Protein AF-A0A662S3Y5-F1 (afdb_monomer_lite)

Sequence (245 aa):
MPRAKKKVEPEEGEGGEEAQEEPESPPFDELDEAEAFEEVDLTTLSGVGPTIAKRLTEAGFTTLESIALTSPAELSAAAGIPMSTASKIIASARKILKVDVMTAFDYYQKRKSVQRITTGTKALDDLLGGGVETQAITEIYGPYGSGKCVSGDTPVPFVNEGNFHFERISDAYELYRQRFGEVRMDEGFAVPLSGVKVLAVGEDGSTRTVKASYLYKERVRSILEVRTRKGRVLRLTARHRLLSV

Secondary structure (DSSP, 8-state):
-PPP----PPP---------PPPPPPPTT------------GGGSTT--HHHHHHHHHTT--SHHHHHHS-HHHHHHHHT--HHHHHHHHHHHHHHTT-----HHHHHHHHTT--EE--S-HHHHHHTTSSEETTS------STTSS----TT-EEEEEETTEEEEEEHHHHHHHHHHHH--EEETTEEEEE-SSEEEEEE-TTS-EEEEE--EEEE---S-EEEEE-TTS-EEEEES--TTT--

Foldseek 3Di:
DDDDDDDDDDDDDPDDPPPDDDPDDPPPPPDPDPPDDPQDDLCQFVLDDPLLSVLCVVLVNRDLVSLLPDQLVVSCVSSVHDSVSSVSRNVRSCVVVVVDDDDPVVVVVVCVPWDADALLFPVVCVVVVNHHTPPDDDDDDDDPPLPPDWDQQDWFWKDAPNDIDTGRNVVVQVVQCVVQNWDDDDQWIKRADDRIWHWDADPVRDIDTDDDGIDIDDDDPDWDWDQDPVRDTDTGRPHDPNRPD

Structure (mmCIF, N/CA/C/O backbone):
data_AF-A0A662S3Y5-F1
#
_entry.id   AF-A0A662S3Y5-F1
#
loop_
_atom_site.group_PDB
_atom_site.id
_atom_site.type_symbol
_atom_site.label_atom_id
_atom_site.label_alt_id
_atom_site.label_comp_id
_atom_site.label_asym_id
_atom_site.label_entity_id
_atom_site.label_seq_id
_atom_site.pdbx_PDB_ins_code
_atom_site.Cartn_x
_atom_site.Cartn_y
_atom_site.Cartn_z
_atom_site.occupancy
_atom_site.B_iso_or_equiv
_atom_site.auth_seq_id
_atom_site.auth_comp_id
_atom_site.auth_asym_id
_atom_site.auth_atom_id
_atom_site.pdbx_PDB_model_num
ATOM 1 N N . MET A 1 1 ? -2.691 -57.961 -42.652 1.00 25.03 1 MET A N 1
ATOM 2 C CA . MET A 1 1 ? -2.166 -57.288 -43.863 1.00 25.03 1 MET A CA 1
ATOM 3 C C . MET A 1 1 ? -2.803 -55.904 -43.982 1.00 25.03 1 MET A C 1
ATOM 5 O O . MET A 1 1 ? -3.888 -55.722 -43.443 1.00 25.03 1 MET A O 1
ATOM 9 N N . PRO A 1 2 ? -2.071 -54.912 -44.509 1.00 32.50 2 PRO A N 1
ATOM 10 C CA . PRO A 1 2 ? -1.999 -53.560 -43.949 1.00 32.50 2 PRO A CA 1
ATOM 11 C C . PRO A 1 2 ? -3.036 -52.581 -44.523 1.00 32.50 2 PRO A C 1
ATOM 13 O O . PRO A 1 2 ? -3.415 -52.670 -45.687 1.00 32.50 2 PRO A O 1
ATOM 16 N N . ARG A 1 3 ? -3.460 -51.615 -43.693 1.00 29.70 3 ARG A N 1
ATOM 17 C CA . ARG A 1 3 ? -4.303 -50.477 -44.089 1.00 29.70 3 ARG A CA 1
ATOM 18 C C . ARG A 1 3 ? -3.512 -49.523 -44.987 1.00 29.70 3 ARG A C 1
ATOM 20 O O . ARG A 1 3 ? -2.435 -49.059 -44.616 1.00 29.70 3 ARG A O 1
ATOM 27 N N . ALA A 1 4 ? -4.073 -49.246 -46.160 1.00 32.94 4 ALA A N 1
ATOM 28 C CA . ALA A 1 4 ? -3.565 -48.293 -47.132 1.00 32.94 4 ALA A CA 1
ATOM 29 C C . ALA A 1 4 ? -3.551 -46.862 -46.565 1.00 32.94 4 ALA A C 1
ATOM 31 O O . ALA A 1 4 ? -4.505 -46.420 -45.923 1.00 32.94 4 ALA A O 1
ATOM 32 N N . LYS A 1 5 ? -2.457 -46.142 -46.830 1.00 29.56 5 LYS A N 1
ATOM 33 C CA . LYS A 1 5 ? -2.291 -44.715 -46.544 1.00 29.56 5 LYS A CA 1
ATOM 34 C C . LYS A 1 5 ? -3.181 -43.914 -47.498 1.00 29.56 5 LYS A C 1
ATOM 36 O O . LYS A 1 5 ? -2.943 -43.940 -48.704 1.00 29.56 5 LYS A O 1
ATOM 41 N N . LYS A 1 6 ? -4.180 -43.203 -46.970 1.00 31.89 6 LYS A N 1
ATOM 42 C CA . LYS A 1 6 ? -4.946 -42.207 -47.729 1.00 31.89 6 LYS A CA 1
ATOM 43 C C . LYS A 1 6 ? -4.316 -40.832 -47.496 1.00 31.89 6 LYS A C 1
ATOM 45 O O . LYS A 1 6 ? -4.165 -40.399 -46.359 1.00 31.89 6 LYS A O 1
ATOM 50 N N . LYS A 1 7 ? -3.884 -40.225 -48.597 1.00 26.92 7 LYS A N 1
ATOM 51 C CA . LYS A 1 7 ? -3.330 -38.874 -48.717 1.00 26.92 7 LYS A CA 1
ATOM 52 C C . LYS A 1 7 ? -4.466 -37.881 -48.430 1.00 26.92 7 LYS A C 1
ATOM 54 O O . LYS A 1 7 ? -5.524 -38.015 -49.038 1.00 26.92 7 LYS A O 1
ATOM 59 N N . VAL A 1 8 ? -4.271 -36.969 -47.481 1.00 32.38 8 VAL A N 1
ATOM 60 C CA . VAL A 1 8 ? -5.206 -35.872 -47.184 1.00 32.38 8 VAL A CA 1
ATOM 61 C C . VAL A 1 8 ? -4.536 -34.593 -47.671 1.00 32.38 8 VAL A C 1
ATOM 63 O O . VAL A 1 8 ? -3.416 -34.290 -47.264 1.00 32.38 8 VAL A O 1
ATOM 66 N N . GLU A 1 9 ? -5.181 -33.942 -48.632 1.00 30.09 9 GLU A N 1
ATOM 67 C CA . GLU A 1 9 ? -4.828 -32.623 -49.162 1.00 30.09 9 GLU A CA 1
ATOM 68 C C . GLU A 1 9 ? -5.296 -31.539 -48.172 1.00 30.09 9 GLU A C 1
ATOM 70 O O . GLU A 1 9 ? -6.228 -31.798 -47.407 1.00 30.09 9 GLU A O 1
ATOM 75 N N . PRO A 1 10 ? -4.639 -30.368 -48.115 1.00 28.83 10 PRO A N 1
ATOM 76 C CA . PRO A 1 10 ? -5.011 -29.322 -47.173 1.00 28.83 10 PRO A CA 1
ATOM 77 C C . PRO A 1 10 ? -6.297 -28.631 -47.643 1.00 28.83 10 PRO A C 1
ATOM 79 O O . PRO A 1 10 ? -6.354 -28.132 -48.764 1.00 28.83 10 PRO A O 1
ATOM 82 N N . GLU A 1 11 ? -7.318 -28.609 -46.785 1.00 33.22 11 GLU A N 1
ATOM 83 C CA . GLU A 1 11 ? -8.486 -27.747 -46.970 1.00 33.22 11 GLU A CA 1
ATOM 84 C C . GLU A 1 11 ? -8.092 -26.295 -46.674 1.00 33.22 11 GLU A C 1
ATOM 86 O O . GLU A 1 11 ? -7.587 -25.973 -45.595 1.00 33.22 11 GLU A O 1
ATOM 91 N N . GLU A 1 12 ? -8.308 -25.431 -47.662 1.00 29.66 12 GLU A N 1
ATOM 92 C CA . GLU A 1 12 ? -8.290 -23.980 -47.523 1.00 29.66 12 GLU A CA 1
ATOM 93 C C . GLU A 1 12 ? -9.479 -23.573 -46.642 1.00 29.66 12 GLU A C 1
ATOM 95 O O . GLU A 1 12 ? -10.635 -23.638 -47.054 1.00 29.66 12 GLU A O 1
ATOM 100 N N . GLY A 1 13 ? -9.195 -23.211 -45.391 1.00 32.66 13 GLY A N 1
ATOM 101 C CA . GLY A 1 13 ? -10.181 -22.636 -44.486 1.00 32.66 13 GLY A CA 1
ATOM 102 C C . GLY A 1 13 ? -10.396 -21.161 -44.807 1.00 32.66 13 GLY A C 1
ATOM 103 O O . GLY A 1 13 ? -9.545 -20.330 -44.493 1.00 32.66 13 GLY A O 1
ATOM 104 N N . GLU A 1 14 ? -11.543 -20.842 -45.403 1.00 32.47 14 GLU A N 1
ATOM 105 C CA . GLU A 1 14 ? -12.095 -19.489 -45.472 1.00 32.47 14 GLU A CA 1
ATOM 106 C C . GLU A 1 14 ? -12.439 -19.008 -44.050 1.00 32.47 14 GLU A C 1
ATOM 108 O O . GLU A 1 14 ? -13.509 -19.282 -43.510 1.00 32.47 14 GLU A O 1
ATOM 113 N N . GLY A 1 15 ? -11.495 -18.318 -43.408 1.00 29.86 15 GLY A N 1
ATOM 114 C CA . GLY A 1 15 ? -11.723 -17.561 -42.181 1.00 29.86 15 GLY A CA 1
ATOM 115 C C . GLY A 1 15 ? -12.062 -16.115 -42.521 1.00 29.86 15 GLY A C 1
ATOM 116 O O . GLY A 1 15 ? -11.163 -15.293 -42.676 1.00 29.86 15 GLY A O 1
ATOM 117 N N . GLY A 1 16 ? -13.351 -15.806 -42.659 1.00 29.86 16 GLY A N 1
ATOM 118 C CA . GLY A 1 16 ? -13.828 -14.426 -42.637 1.00 29.86 16 GLY A CA 1
ATOM 119 C C . GLY A 1 16 ? -13.689 -13.866 -41.223 1.00 29.86 16 GLY A C 1
ATOM 120 O O . GLY A 1 16 ? -14.417 -14.276 -40.322 1.00 29.86 16 GLY A O 1
ATOM 121 N N . GLU A 1 17 ? -12.740 -12.955 -41.019 1.00 34.66 17 GLU A N 1
ATOM 122 C CA . GLU A 1 17 ? -12.658 -12.127 -39.814 1.00 34.66 17 GLU A CA 1
ATOM 123 C C . GLU A 1 17 ? -13.802 -11.103 -39.843 1.00 34.66 17 GLU A C 1
ATOM 125 O O . GLU A 1 17 ? -13.705 -10.043 -40.462 1.00 34.66 17 GLU A O 1
ATOM 130 N N . GLU A 1 18 ? -14.915 -11.419 -39.182 1.00 30.86 18 GLU A N 1
ATOM 131 C CA . GLU A 1 18 ? -15.886 -10.402 -38.783 1.00 30.86 18 GLU A CA 1
ATOM 132 C C . GLU A 1 18 ? -15.279 -9.594 -37.629 1.00 30.86 18 GLU A C 1
ATOM 134 O O . GLU A 1 18 ? -15.215 -10.048 -36.485 1.00 30.86 18 GLU A O 1
ATOM 139 N N . ALA A 1 19 ? -14.792 -8.393 -37.949 1.00 32.97 19 ALA A N 1
ATOM 140 C CA . ALA A 1 19 ? -14.390 -7.394 -36.971 1.00 32.97 19 ALA A CA 1
ATOM 141 C C . ALA A 1 19 ? -15.608 -7.021 -36.112 1.00 32.97 19 ALA A C 1
ATOM 143 O O . ALA A 1 19 ? -16.492 -6.284 -36.547 1.00 32.97 19 ALA A O 1
ATOM 144 N N . GLN A 1 20 ? -15.674 -7.564 -34.898 1.00 34.25 20 GLN A N 1
ATOM 145 C CA . GLN A 1 20 ? -16.632 -7.119 -33.896 1.00 34.25 20 GLN A CA 1
ATOM 146 C C . GLN A 1 20 ? -16.228 -5.710 -33.453 1.00 34.25 20 GLN A C 1
ATOM 148 O O . GLN A 1 20 ? -15.151 -5.527 -32.887 1.00 34.25 20 GLN A O 1
ATOM 153 N N . GLU A 1 21 ? -17.078 -4.722 -33.740 1.00 34.31 21 GLU A N 1
ATOM 154 C CA . GLU A 1 21 ? -16.961 -3.367 -33.198 1.00 34.31 21 GLU A CA 1
ATOM 155 C C . GLU A 1 21 ? -16.875 -3.440 -31.667 1.00 34.31 21 GLU A C 1
ATOM 157 O O . GLU A 1 21 ? -17.782 -3.938 -30.993 1.00 34.31 21 GLU A O 1
ATOM 162 N N . GLU A 1 22 ? -15.753 -2.972 -31.117 1.00 38.56 22 GLU A N 1
ATOM 163 C CA . GLU A 1 22 ? -15.605 -2.775 -29.679 1.00 38.56 22 GLU A CA 1
ATOM 164 C C . GLU A 1 22 ? -16.642 -1.741 -29.213 1.00 38.56 22 GLU A C 1
ATOM 166 O O . GLU A 1 22 ? -16.777 -0.693 -29.849 1.00 38.56 22 GLU A O 1
ATOM 171 N N . PRO A 1 23 ? -17.378 -1.981 -28.113 1.00 35.56 23 PRO A N 1
ATOM 172 C CA . PRO A 1 23 ? -18.295 -0.979 -27.595 1.00 35.56 23 PRO A CA 1
ATOM 173 C C . PRO A 1 23 ? -17.497 0.255 -27.154 1.00 35.56 23 PRO A C 1
ATOM 175 O O . PRO A 1 23 ? -16.642 0.159 -26.270 1.00 35.56 23 PRO A O 1
ATOM 178 N N . GLU A 1 24 ? -17.784 1.408 -27.765 1.00 37.81 24 GLU A N 1
ATOM 179 C CA . GLU A 1 24 ? -17.239 2.699 -27.345 1.00 37.81 24 GLU A CA 1
ATOM 180 C C . GLU A 1 24 ? -17.539 2.917 -25.857 1.00 37.81 24 GLU A C 1
ATOM 182 O O . GLU A 1 24 ? -18.691 2.978 -25.421 1.00 37.81 24 GLU A O 1
ATOM 187 N N . SER A 1 25 ? -16.478 3.012 -25.056 1.00 45.44 25 SER A N 1
ATOM 188 C CA . SER A 1 25 ? -16.583 3.432 -23.664 1.00 45.44 25 SER A CA 1
ATOM 189 C C . SER A 1 25 ? -17.118 4.866 -23.617 1.00 45.44 25 SER A C 1
ATOM 191 O O . SER A 1 25 ? -16.612 5.701 -24.375 1.00 45.44 25 SER A O 1
ATOM 193 N N . PRO A 1 26 ? -18.085 5.182 -22.737 1.00 38.56 26 PRO A N 1
ATOM 194 C CA . PRO A 1 26 ? -18.648 6.522 -22.660 1.00 38.56 26 PRO A CA 1
ATOM 195 C C . PRO A 1 26 ? -17.556 7.580 -22.407 1.00 38.56 26 PRO A C 1
ATOM 197 O O . PRO A 1 26 ? -16.550 7.276 -21.752 1.00 38.56 26 PRO A O 1
ATOM 200 N N . PRO A 1 27 ? -17.732 8.816 -22.916 1.00 39.25 27 PRO A N 1
ATOM 201 C CA . PRO A 1 27 ? -16.821 9.925 -22.657 1.00 39.25 27 PRO A CA 1
ATOM 202 C C . PRO A 1 27 ? -16.610 10.126 -21.152 1.00 39.25 27 PRO A C 1
ATOM 204 O O . PRO A 1 27 ? -17.562 10.167 -20.379 1.00 39.25 27 PRO A O 1
ATOM 207 N N . PHE A 1 28 ? -15.350 10.278 -20.743 1.00 42.12 28 PHE A N 1
ATOM 208 C CA . PHE A 1 28 ? -14.917 10.376 -19.340 1.00 42.12 28 PHE A CA 1
ATOM 209 C C . PHE A 1 28 ? -15.434 11.613 -18.573 1.00 42.12 28 PHE A C 1
ATOM 211 O O . PHE A 1 28 ? -15.127 11.756 -17.390 1.00 42.12 28 PHE A O 1
ATOM 218 N N . ASP A 1 29 ? -16.197 12.494 -19.220 1.00 42.88 29 ASP A N 1
ATOM 219 C CA . ASP A 1 29 ? -16.631 13.780 -18.665 1.00 42.88 29 ASP A CA 1
ATOM 220 C C . ASP A 1 29 ? -17.898 13.683 -17.783 1.00 42.88 29 ASP A C 1
ATOM 222 O O . ASP A 1 29 ? -18.241 14.649 -17.107 1.00 42.88 29 ASP A O 1
ATOM 226 N N . GLU A 1 30 ? -18.564 12.523 -17.717 1.00 40.66 30 GLU A N 1
ATOM 227 C CA . GLU A 1 30 ? -19.745 12.275 -16.863 1.00 40.66 30 GLU A CA 1
ATOM 228 C C . GLU A 1 30 ? -19.393 11.555 -15.544 1.00 40.66 30 GLU A C 1
ATOM 230 O O . GLU A 1 30 ? -20.028 10.575 -15.152 1.00 40.66 30 GLU A O 1
ATOM 235 N N . LEU A 1 31 ? -18.349 11.997 -14.840 1.00 39.78 31 LEU A N 1
ATOM 236 C CA . LEU A 1 31 ? -18.093 11.531 -13.473 1.00 39.78 31 LEU A CA 1
ATOM 237 C C . LEU A 1 31 ? -18.725 12.512 -12.486 1.00 39.78 31 LEU A C 1
ATOM 239 O O . LEU A 1 31 ? -18.201 13.608 -12.288 1.00 39.78 31 LEU A O 1
ATOM 243 N N . ASP A 1 32 ? -19.844 12.090 -11.887 1.00 40.28 32 ASP A N 1
ATOM 244 C CA . ASP A 1 32 ? -20.564 12.799 -10.824 1.00 40.28 32 ASP A CA 1
ATOM 245 C C . ASP A 1 32 ? -19.597 13.459 -9.828 1.00 40.28 32 ASP A C 1
ATOM 247 O O . ASP A 1 32 ? -18.656 12.832 -9.321 1.00 40.28 32 ASP A O 1
ATOM 251 N N . GLU A 1 33 ? -19.843 14.739 -9.540 1.00 41.28 33 GLU A N 1
ATOM 252 C CA . GLU A 1 33 ? -19.115 15.521 -8.544 1.00 41.28 33 GLU A CA 1
ATOM 253 C C . GLU A 1 33 ? -19.068 14.748 -7.218 1.00 41.28 33 GLU A C 1
ATOM 255 O O . GLU A 1 33 ? -20.074 14.546 -6.542 1.00 41.28 33 GLU A O 1
ATOM 260 N N . ALA A 1 34 ? -17.882 14.262 -6.852 1.00 44.12 34 ALA A N 1
ATOM 261 C CA . ALA A 1 34 ? -17.725 13.376 -5.711 1.00 44.12 34 ALA A CA 1
ATOM 262 C C . ALA A 1 34 ? -18.070 14.100 -4.390 1.00 44.12 34 ALA A C 1
ATOM 264 O O . ALA A 1 34 ? -17.249 14.858 -3.870 1.00 44.12 34 ALA A O 1
ATOM 265 N N . GLU A 1 35 ? -19.255 13.816 -3.834 1.00 41.94 35 GLU A N 1
ATOM 266 C CA . GLU A 1 35 ? -19.811 14.391 -2.593 1.00 41.94 35 GLU A CA 1
ATOM 267 C C . GLU A 1 35 ? -18.772 14.482 -1.471 1.00 41.94 35 GLU A C 1
ATOM 269 O O . GLU A 1 35 ? -18.253 13.445 -1.097 1.00 41.94 35 GLU A O 1
ATOM 274 N N . ALA A 1 36 ? -18.463 15.660 -0.915 1.00 38.84 36 ALA A N 1
ATOM 275 C CA . ALA A 1 36 ? -17.412 15.891 0.094 1.00 38.84 36 ALA A CA 1
ATOM 276 C C . ALA A 1 36 ? -17.410 14.899 1.287 1.00 38.84 36 ALA A C 1
ATOM 278 O O . ALA A 1 36 ? -18.435 14.352 1.674 1.00 38.84 36 ALA A O 1
ATOM 279 N N . PHE A 1 37 ? -16.231 14.615 1.868 1.00 45.06 37 PHE A N 1
ATOM 280 C CA . PHE A 1 37 ? -16.154 13.752 3.060 1.00 45.06 37 PHE A CA 1
ATOM 281 C C . PHE A 1 37 ? -16.671 14.562 4.248 1.00 45.06 37 PHE A C 1
ATOM 283 O O . PHE A 1 37 ? -16.107 15.617 4.530 1.00 45.06 37 PHE A O 1
ATOM 290 N N . GLU A 1 38 ? -17.701 14.083 4.941 1.00 52.16 38 GLU A N 1
ATOM 291 C CA . GLU A 1 38 ? -18.081 14.658 6.230 1.00 52.16 38 GLU A CA 1
ATOM 292 C C . GLU A 1 38 ? -16.944 14.397 7.230 1.00 52.16 38 GLU A C 1
ATOM 294 O O . GLU A 1 38 ? -16.633 13.247 7.551 1.00 52.16 38 GLU A O 1
ATOM 299 N N . GLU A 1 39 ? -16.275 15.457 7.692 1.00 55.97 39 GLU A N 1
ATOM 300 C CA . GLU A 1 39 ? -15.396 15.364 8.857 1.00 55.97 39 GLU A CA 1
ATOM 301 C C . GLU A 1 39 ? -16.253 14.940 10.048 1.00 55.97 39 GLU A C 1
ATOM 303 O O . GLU A 1 39 ? -17.079 15.702 10.550 1.00 55.97 39 GLU A O 1
ATOM 308 N N . VAL A 1 40 ? -16.084 13.692 10.481 1.00 65.19 40 VAL A N 1
ATOM 309 C CA . VAL A 1 40 ? -16.818 13.194 11.636 1.00 65.19 40 VAL A CA 1
ATOM 310 C C . VAL A 1 40 ? -16.235 13.834 12.884 1.00 65.19 40 VAL A C 1
ATOM 312 O O . VAL A 1 40 ? -15.066 13.637 13.220 1.00 65.19 40 VAL A O 1
ATOM 315 N N . ASP A 1 41 ? -17.074 14.574 13.599 1.00 77.44 41 ASP A N 1
ATOM 316 C CA . ASP A 1 41 ? -16.703 15.163 14.874 1.00 77.44 41 ASP A CA 1
ATOM 317 C C . ASP A 1 41 ? -16.430 14.057 15.909 1.00 77.44 41 ASP A C 1
ATOM 319 O O . ASP A 1 41 ? -17.338 13.389 16.417 1.00 77.44 41 ASP A O 1
ATOM 323 N N . LEU A 1 42 ? -15.148 13.862 16.235 1.00 81.25 42 LEU A N 1
ATOM 324 C CA . LEU A 1 42 ? -14.692 12.873 17.215 1.00 81.25 42 LEU A CA 1
ATOM 325 C C . LEU A 1 42 ? -15.237 13.143 18.625 1.00 81.25 42 LEU A C 1
ATOM 327 O O . LEU A 1 42 ? -15.225 12.238 19.458 1.00 81.25 42 LEU A O 1
ATOM 331 N N . THR A 1 43 ? -15.734 14.352 18.913 1.00 80.12 43 THR A N 1
ATOM 332 C CA . THR A 1 43 ? -16.341 14.682 20.213 1.00 80.12 43 THR A CA 1
ATOM 333 C C . THR A 1 43 ? -17.697 14.008 20.436 1.00 80.12 43 THR A C 1
ATOM 335 O O . THR A 1 43 ? -18.176 13.937 21.567 1.00 80.12 43 THR A O 1
ATOM 338 N N . THR A 1 44 ? -18.284 13.418 19.391 1.00 82.06 44 THR A N 1
ATOM 339 C CA . THR A 1 44 ? -19.479 12.566 19.504 1.00 82.06 44 THR A CA 1
ATOM 340 C C . THR A 1 44 ? -19.207 11.251 20.245 1.00 82.06 44 THR A C 1
ATOM 342 O O . THR A 1 44 ? -20.137 10.590 20.715 1.00 82.06 44 THR A O 1
ATOM 345 N N . LEU A 1 45 ? -17.936 10.859 20.387 1.00 85.19 45 LEU A N 1
ATOM 346 C CA . LEU A 1 45 ? -17.538 9.646 21.089 1.00 85.19 45 LEU A CA 1
ATOM 347 C C . LEU A 1 45 ? -17.646 9.808 22.607 1.00 85.19 45 LEU A C 1
ATOM 349 O O . LEU A 1 45 ? -17.146 10.758 23.211 1.00 85.19 45 LEU A O 1
ATOM 353 N N . SER A 1 46 ? -18.239 8.808 23.258 1.00 83.94 46 SER A N 1
ATOM 354 C CA . SER A 1 46 ? -18.347 8.786 24.715 1.00 83.94 46 SER A CA 1
ATOM 355 C C . SER A 1 46 ? -16.962 8.805 25.367 1.00 83.94 46 SER A C 1
ATOM 357 O O . SER A 1 46 ? -16.137 7.917 25.144 1.00 83.94 46 SER A O 1
ATOM 359 N N . GLY A 1 47 ? -16.713 9.816 26.202 1.00 79.56 47 GLY A N 1
ATOM 360 C CA . GLY A 1 47 ? -15.429 9.997 26.880 1.00 79.56 47 GLY A CA 1
ATOM 361 C C . GLY A 1 47 ? -14.380 10.758 26.065 1.00 79.56 47 GLY A C 1
ATOM 362 O O . GLY A 1 47 ? -13.239 10.844 26.517 1.00 79.56 47 GLY A O 1
ATOM 363 N N . VAL A 1 48 ? -14.748 11.336 24.915 1.00 87.06 48 VAL A N 1
ATOM 364 C CA . VAL A 1 48 ? -13.886 12.221 24.122 1.00 87.06 48 VAL A CA 1
ATOM 365 C C . VAL A 1 48 ? -14.317 13.673 24.307 1.00 87.06 48 VAL A C 1
ATOM 367 O O . VAL A 1 48 ? -15.324 14.119 23.776 1.00 87.06 48 VAL A O 1
ATOM 370 N N . GLY A 1 49 ? -13.528 14.427 25.072 1.00 87.88 49 GLY A N 1
ATOM 371 C CA . GLY A 1 49 ? -13.614 15.890 25.093 1.00 87.88 49 GLY A CA 1
ATOM 372 C C . GLY A 1 49 ? -12.704 16.536 24.035 1.00 87.88 49 GLY A C 1
ATOM 373 O O . GLY A 1 49 ? -11.891 15.834 23.428 1.00 87.88 49 GLY A O 1
ATOM 374 N N . PRO A 1 50 ? -12.735 17.874 23.881 1.00 87.00 50 PRO A N 1
ATOM 375 C CA . PRO A 1 50 ? -11.939 18.600 22.880 1.00 87.00 50 PRO A CA 1
ATOM 376 C C . PRO A 1 50 ? -10.434 18.299 22.956 1.00 87.00 50 PRO A C 1
ATOM 378 O O . PRO A 1 50 ? -9.761 18.140 21.942 1.00 87.00 50 PRO A O 1
ATOM 381 N N . THR A 1 51 ? -9.905 18.148 24.174 1.00 88.56 51 THR A N 1
ATOM 382 C CA . THR A 1 51 ? -8.494 17.812 24.411 1.00 88.56 51 THR A CA 1
ATOM 383 C C . THR A 1 51 ? -8.138 16.407 23.928 1.00 88.56 51 THR A C 1
ATOM 385 O O . THR A 1 51 ? -7.061 16.204 23.377 1.00 88.56 51 THR A O 1
ATOM 388 N N . ILE A 1 52 ? -9.027 15.430 24.139 1.00 88.38 52 ILE A N 1
ATOM 389 C CA . ILE A 1 52 ? -8.801 14.041 23.715 1.00 88.38 52 ILE A CA 1
ATOM 390 C C . ILE A 1 52 ? -8.973 13.934 22.200 1.00 88.38 52 ILE A C 1
ATOM 392 O O . ILE A 1 52 ? -8.149 13.292 21.560 1.00 88.38 52 ILE A O 1
ATOM 396 N N . ALA A 1 53 ? -9.969 14.617 21.626 1.00 88.94 53 ALA A N 1
ATOM 397 C CA . ALA A 1 53 ? -10.155 14.701 20.179 1.00 88.94 53 ALA A CA 1
ATOM 398 C C . ALA A 1 53 ? -8.890 15.233 19.495 1.00 88.94 53 ALA A C 1
ATOM 400 O O . ALA A 1 53 ? -8.376 14.597 18.583 1.00 88.94 53 ALA A O 1
ATOM 401 N N . LYS A 1 54 ? -8.313 16.327 20.010 1.00 89.12 54 LYS A N 1
ATOM 402 C CA . LYS A 1 54 ? -7.063 16.881 19.478 1.00 89.12 54 LYS A CA 1
ATOM 403 C C . LYS A 1 54 ? -5.905 15.877 19.530 1.00 89.12 54 LYS A C 1
ATOM 405 O O . LYS A 1 54 ? -5.220 15.708 18.530 1.00 89.12 54 LYS A O 1
ATOM 410 N N . ARG A 1 55 ? -5.722 15.175 20.656 1.00 90.44 55 ARG A N 1
ATOM 411 C CA . ARG A 1 55 ? -4.672 14.145 20.795 1.00 90.44 55 ARG A CA 1
ATOM 412 C C . ARG A 1 55 ? -4.873 12.965 19.845 1.00 90.44 55 ARG A C 1
ATOM 414 O O . ARG A 1 55 ? -3.900 12.447 19.316 1.00 90.44 55 ARG A O 1
ATOM 421 N N . LEU A 1 56 ? -6.119 12.541 19.628 1.00 89.38 56 LEU A N 1
ATOM 422 C CA . LEU A 1 56 ? -6.454 11.483 18.672 1.00 89.38 56 LEU A CA 1
ATOM 423 C C . LEU A 1 56 ? -6.120 11.913 17.240 1.00 89.38 56 LEU A C 1
ATOM 425 O O . LEU A 1 56 ? -5.442 11.172 16.531 1.00 89.38 56 LEU A O 1
ATOM 429 N N . THR A 1 57 ? -6.508 13.128 16.852 1.00 88.62 57 THR A N 1
ATOM 430 C CA . THR A 1 57 ? -6.182 13.707 15.543 1.00 88.62 57 THR A CA 1
ATOM 431 C C . THR A 1 57 ? -4.671 13.843 15.341 1.00 88.62 57 THR A C 1
ATOM 433 O O . THR A 1 57 ? -4.162 13.447 14.296 1.00 88.62 57 THR A O 1
ATOM 436 N N . GLU A 1 58 ? -3.937 14.343 16.341 1.00 88.44 58 GLU A N 1
ATOM 437 C CA . GLU A 1 58 ? -2.467 14.454 16.311 1.00 88.44 58 GLU A CA 1
ATOM 438 C C . GLU A 1 58 ? -1.779 13.084 16.202 1.00 88.44 58 GLU A C 1
ATOM 440 O O . GLU A 1 58 ? -0.747 12.964 15.546 1.00 88.44 58 GLU A O 1
ATOM 445 N N . ALA A 1 59 ? -2.374 12.041 16.785 1.00 88.00 59 ALA A N 1
ATOM 446 C CA . ALA A 1 59 ? -1.921 10.657 16.663 1.00 88.00 59 ALA A CA 1
ATOM 447 C C . ALA A 1 59 ? -2.353 9.971 15.347 1.00 88.00 59 ALA A C 1
ATOM 449 O O . ALA A 1 59 ? -2.038 8.801 15.135 1.00 88.00 59 ALA A O 1
ATOM 450 N N . GLY A 1 60 ? -3.055 10.678 14.453 1.00 85.56 60 GLY A N 1
ATOM 451 C CA . GLY A 1 60 ? -3.476 10.176 13.141 1.00 85.56 60 GLY A CA 1
ATOM 452 C C . GLY A 1 60 ? -4.841 9.480 13.113 1.00 85.56 60 GLY A C 1
ATOM 453 O O . GLY A 1 60 ? -5.250 8.987 12.062 1.00 85.56 60 GLY A O 1
ATOM 454 N N . PHE A 1 61 ? -5.579 9.464 14.226 1.00 88.62 61 PHE A N 1
ATOM 455 C CA . PHE A 1 61 ? -6.934 8.914 14.300 1.00 88.62 61 PHE A CA 1
ATOM 456 C C . PHE A 1 61 ? -7.966 9.976 13.923 1.00 88.62 61 PHE A C 1
ATOM 458 O O . PHE A 1 61 ? -8.545 10.635 14.782 1.00 88.62 61 PHE A O 1
ATOM 465 N N . THR A 1 62 ? -8.186 10.153 12.622 1.00 85.75 62 THR A N 1
ATOM 466 C CA . THR A 1 62 ? -9.092 11.179 12.073 1.00 85.75 62 THR A CA 1
ATOM 467 C C . THR A 1 62 ? -10.486 10.658 11.725 1.00 85.75 62 THR A C 1
ATOM 469 O O . THR A 1 62 ? -11.348 11.432 11.327 1.00 85.75 62 THR A O 1
ATOM 472 N N . THR A 1 63 ? -10.720 9.349 11.851 1.00 87.56 63 THR A N 1
ATOM 473 C CA . THR A 1 63 ? -11.975 8.692 11.445 1.00 87.56 63 THR A CA 1
ATOM 474 C C . THR A 1 63 ? -12.456 7.713 12.509 1.00 87.56 63 THR A C 1
ATOM 476 O O . THR A 1 63 ? -11.644 7.119 13.229 1.00 87.56 63 THR A O 1
ATOM 479 N N . LEU A 1 64 ? -13.771 7.493 12.592 1.00 88.31 64 LEU A N 1
ATOM 480 C CA . LEU A 1 64 ? -14.343 6.513 13.519 1.00 88.31 64 LEU A CA 1
ATOM 481 C C . LEU A 1 64 ? -13.837 5.095 13.231 1.00 88.31 64 LEU A C 1
ATOM 483 O O . LEU A 1 64 ? -13.608 4.323 14.160 1.00 88.31 64 LEU A O 1
ATOM 487 N N . GLU A 1 65 ? -13.621 4.761 11.960 1.00 88.19 65 GLU A N 1
ATOM 488 C CA . GLU A 1 65 ? -13.118 3.470 11.499 1.00 88.19 65 GLU A CA 1
ATOM 489 C C . GLU A 1 65 ? -11.699 3.232 12.006 1.00 88.19 65 GLU A C 1
ATOM 491 O O . GLU A 1 65 ? -11.421 2.173 12.568 1.00 88.19 65 GLU A O 1
ATOM 496 N N . SER A 1 66 ? -10.819 4.236 11.889 1.00 88.44 66 SER A N 1
ATOM 497 C CA . SER A 1 66 ? -9.446 4.132 12.398 1.00 88.44 66 SER A CA 1
ATOM 498 C C . SER A 1 66 ? -9.420 3.819 13.894 1.00 88.44 66 SER A C 1
ATOM 500 O O . SER A 1 66 ? -8.658 2.964 14.339 1.00 88.44 66 SER A O 1
ATOM 502 N N . ILE A 1 67 ? -10.322 4.427 14.667 1.00 91.00 67 ILE A N 1
ATOM 503 C CA . ILE A 1 67 ? -10.463 4.170 16.101 1.00 91.00 67 ILE A CA 1
ATOM 504 C C . ILE A 1 67 ? -11.048 2.772 16.347 1.00 91.00 67 ILE A C 1
ATOM 506 O O . ILE A 1 67 ? -10.549 2.035 17.192 1.00 91.00 67 ILE A O 1
ATOM 510 N N . ALA A 1 68 ? -12.086 2.373 15.608 1.00 89.81 68 ALA A N 1
ATOM 511 C CA . ALA A 1 68 ? -12.788 1.106 15.810 1.00 89.81 68 ALA A CA 1
ATOM 512 C C . ALA A 1 68 ? -11.937 -0.142 15.498 1.00 89.81 68 ALA A C 1
ATOM 514 O O . ALA A 1 68 ? -12.144 -1.185 16.138 1.00 89.81 68 ALA A O 1
ATOM 515 N N . LEU A 1 69 ? -11.004 -0.039 14.542 1.00 87.69 69 LEU A N 1
ATOM 516 C CA . LEU A 1 69 ? -10.067 -1.107 14.167 1.00 87.69 69 LEU A CA 1
ATOM 517 C C . LEU A 1 69 ? -8.839 -1.203 15.085 1.00 87.69 69 LEU A C 1
ATOM 519 O O . LEU A 1 69 ? -8.176 -2.237 15.090 1.00 87.69 69 LEU A O 1
ATOM 523 N N . THR A 1 70 ? -8.542 -0.163 15.863 1.00 91.81 70 THR A N 1
ATOM 524 C CA . THR A 1 70 ? -7.338 -0.111 16.704 1.00 91.81 70 THR A CA 1
ATOM 525 C C . 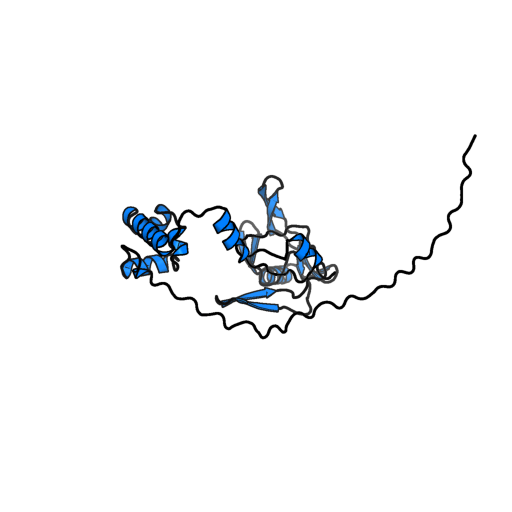THR A 1 70 ? -7.536 -0.878 18.012 1.00 91.81 70 THR A C 1
ATOM 527 O O . THR A 1 70 ? -8.640 -0.938 18.565 1.00 91.81 70 THR A O 1
ATOM 530 N N . SER A 1 71 ? -6.466 -1.479 18.541 1.00 93.31 71 SER A N 1
ATOM 531 C CA . SER A 1 71 ? -6.518 -2.116 19.858 1.00 93.31 71 SER A CA 1
ATOM 532 C C . SER A 1 71 ? -6.520 -1.072 20.993 1.00 93.31 71 SER A C 1
ATOM 534 O O . SER A 1 71 ? -5.925 -0.000 20.861 1.00 93.31 71 SER A O 1
ATOM 536 N N . PRO A 1 72 ? -7.127 -1.359 22.162 1.00 93.94 72 PRO A N 1
ATOM 537 C CA . PRO A 1 72 ? -7.088 -0.429 23.293 1.00 93.94 72 PRO A CA 1
ATOM 538 C C . PRO A 1 72 ? -5.669 -0.039 23.731 1.00 93.94 72 PRO A C 1
ATOM 540 O O . PRO A 1 72 ? -5.465 1.096 24.155 1.00 93.94 72 PRO A O 1
ATOM 543 N N . ALA A 1 73 ? -4.701 -0.956 23.602 1.00 94.75 73 ALA A N 1
ATOM 544 C CA . ALA A 1 73 ? -3.298 -0.730 23.948 1.00 94.75 73 ALA A CA 1
ATOM 545 C C . ALA A 1 73 ? -2.627 0.291 23.026 1.00 94.75 73 ALA A C 1
ATOM 547 O O . ALA A 1 73 ? -2.017 1.245 23.508 1.00 94.75 73 ALA A O 1
ATOM 548 N N . GLU A 1 74 ? -2.792 0.130 21.714 1.00 93.12 74 GLU A N 1
ATOM 549 C CA . GLU A 1 74 ? -2.251 1.060 20.720 1.00 93.12 74 GLU A CA 1
ATOM 550 C C . GLU A 1 74 ? -2.881 2.444 20.858 1.00 93.12 74 GLU A C 1
ATOM 552 O O . GLU A 1 74 ? -2.167 3.442 20.902 1.00 93.12 74 GLU A O 1
ATOM 557 N N . LEU A 1 75 ? -4.208 2.510 21.009 1.00 93.56 75 LEU A N 1
ATOM 558 C CA . LEU A 1 75 ? -4.914 3.782 21.144 1.00 93.56 75 LEU A CA 1
ATOM 559 C C . LEU A 1 75 ? -4.511 4.517 22.432 1.00 93.56 75 LEU A C 1
ATOM 561 O O . LEU A 1 75 ? -4.330 5.734 22.432 1.00 93.56 75 LEU A O 1
ATOM 565 N N . SER A 1 76 ? -4.342 3.775 23.531 1.00 94.38 76 SER A N 1
ATOM 566 C CA . SER A 1 76 ? -3.878 4.309 24.814 1.00 94.38 76 SER A CA 1
ATOM 567 C C . SER A 1 76 ? -2.468 4.886 24.711 1.00 94.38 76 SER A C 1
ATOM 569 O O . SER A 1 76 ? -2.247 6.018 25.148 1.00 94.38 76 SER A O 1
ATOM 571 N N . ALA A 1 77 ? -1.544 4.140 24.100 1.00 93.44 77 ALA A N 1
ATOM 572 C CA . ALA A 1 77 ? -0.161 4.559 23.916 1.00 93.44 77 ALA A CA 1
ATOM 573 C C . ALA A 1 77 ? -0.045 5.771 22.980 1.00 93.44 77 ALA A C 1
ATOM 575 O O . ALA A 1 77 ? 0.654 6.728 23.304 1.00 93.44 77 ALA A O 1
ATOM 576 N N . ALA A 1 78 ? -0.762 5.758 21.855 1.00 91.50 78 ALA A N 1
ATOM 577 C CA . ALA A 1 78 ? -0.674 6.798 20.839 1.00 91.50 78 ALA A CA 1
ATOM 578 C C . ALA A 1 78 ? -1.322 8.121 21.281 1.00 91.50 78 ALA A C 1
ATOM 580 O O . ALA A 1 78 ? -0.746 9.186 21.079 1.00 91.50 78 ALA A O 1
ATOM 581 N N . ALA A 1 79 ? -2.492 8.073 21.928 1.00 89.94 79 ALA A N 1
ATOM 582 C CA . ALA A 1 79 ? -3.212 9.276 22.359 1.00 89.94 79 ALA A CA 1
ATOM 583 C C . ALA A 1 79 ? -2.887 9.717 23.801 1.00 89.94 79 ALA A C 1
ATOM 585 O O . ALA A 1 79 ? -3.411 10.731 24.276 1.00 89.94 79 ALA A O 1
ATOM 586 N N . GLY A 1 80 ? -2.057 8.962 24.531 1.00 90.62 80 GLY A N 1
ATOM 587 C CA . GLY A 1 80 ? -1.691 9.264 25.917 1.00 90.62 80 GLY A CA 1
ATOM 588 C C . GLY A 1 80 ? -2.900 9.290 26.858 1.00 90.62 80 GLY A C 1
ATOM 589 O O . GLY A 1 80 ? -3.030 10.194 27.690 1.00 90.62 80 GLY A O 1
ATOM 590 N N . ILE A 1 81 ? -3.821 8.339 26.686 1.00 92.12 81 ILE A N 1
ATOM 591 C CA . ILE A 1 81 ? -5.048 8.205 27.484 1.00 92.12 81 ILE A CA 1
ATOM 592 C C . ILE A 1 81 ? -5.056 6.881 28.254 1.00 92.12 81 ILE A C 1
ATOM 594 O O . ILE A 1 81 ? -4.449 5.915 27.800 1.00 92.12 81 ILE A O 1
ATOM 598 N N . PRO A 1 82 ? -5.770 6.775 29.389 1.00 93.94 82 PRO A N 1
ATOM 599 C CA . PRO A 1 82 ? -5.893 5.509 30.105 1.00 93.94 82 PRO A CA 1
ATOM 600 C C . PRO A 1 82 ? -6.546 4.408 29.256 1.00 93.94 82 PRO A C 1
ATOM 602 O O . PRO A 1 82 ? -7.517 4.662 28.542 1.00 93.94 82 PRO A O 1
ATOM 605 N N . MET A 1 83 ? -6.086 3.163 29.418 1.00 93.44 83 MET A N 1
ATOM 606 C CA . MET A 1 83 ? -6.631 1.963 28.753 1.00 93.44 83 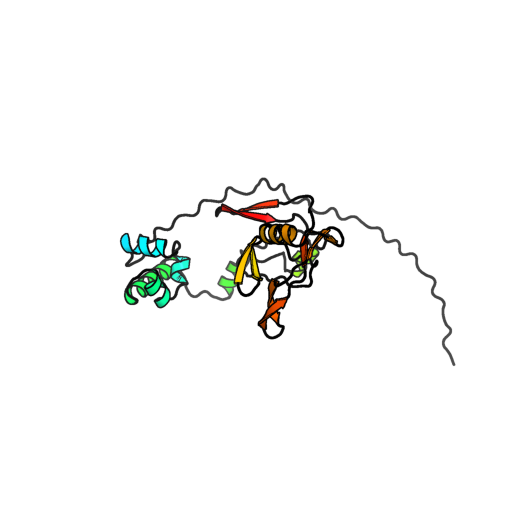MET A CA 1
ATOM 607 C C . MET A 1 83 ? -8.151 1.804 28.901 1.00 93.44 83 MET A C 1
ATOM 609 O O . MET A 1 83 ? -8.847 1.386 27.972 1.00 93.44 83 MET A O 1
ATOM 613 N N . SER A 1 84 ? -8.684 2.150 30.075 1.00 92.31 84 SER A N 1
ATOM 614 C CA . SER A 1 84 ? -10.121 2.102 30.358 1.00 92.31 84 SER A CA 1
ATOM 615 C C . SER A 1 84 ? -10.905 3.123 29.532 1.00 92.31 84 SER A C 1
ATOM 617 O O . SER A 1 84 ? -11.999 2.819 29.058 1.00 92.31 84 SER A O 1
ATOM 619 N N . THR A 1 85 ? -10.341 4.313 29.315 1.00 91.75 85 THR A N 1
ATOM 620 C CA . THR A 1 85 ? -10.909 5.350 28.448 1.00 91.75 85 THR A CA 1
ATOM 621 C C . THR A 1 85 ? -10.798 4.942 26.982 1.00 91.75 85 THR A C 1
ATOM 623 O O . THR A 1 85 ? -11.802 4.981 26.279 1.00 91.75 85 THR A O 1
ATOM 626 N N . ALA A 1 86 ? -9.635 4.451 26.539 1.00 93.88 86 ALA A N 1
ATOM 627 C CA . ALA A 1 86 ? -9.437 3.943 25.178 1.00 93.88 86 ALA A CA 1
ATOM 628 C C . ALA A 1 86 ? -10.465 2.857 24.813 1.00 93.88 86 ALA A C 1
ATOM 630 O O . ALA A 1 86 ? -11.111 2.931 23.772 1.00 93.88 86 ALA A O 1
ATOM 631 N N . SER A 1 87 ? -10.701 1.902 25.718 1.00 93.44 87 SER A N 1
ATOM 632 C CA . SER A 1 87 ? -11.693 0.836 25.518 1.00 93.44 87 SER A CA 1
ATOM 633 C C . SER A 1 87 ? -13.119 1.376 25.345 1.00 93.44 87 SER A C 1
ATOM 635 O O . SER A 1 87 ? -13.864 0.891 24.494 1.00 93.44 87 SER A O 1
ATOM 637 N N . LYS A 1 88 ? -13.505 2.402 26.118 1.00 93.12 88 LYS A N 1
ATOM 638 C CA . LYS A 1 88 ? -14.824 3.052 26.001 1.00 93.12 88 LYS A CA 1
ATOM 639 C C . LYS A 1 88 ? -14.974 3.807 24.685 1.00 93.12 88 LYS A C 1
ATOM 641 O O . LYS A 1 88 ? -16.022 3.710 24.054 1.00 93.12 88 LYS A O 1
ATOM 646 N N . ILE A 1 89 ? -13.924 4.505 24.261 1.00 93.38 89 ILE A N 1
ATOM 647 C CA . ILE A 1 89 ? -13.895 5.242 22.995 1.00 93.38 89 ILE A CA 1
ATOM 648 C C . ILE A 1 89 ? -14.061 4.271 21.819 1.00 93.38 89 ILE A C 1
ATOM 650 O O . ILE A 1 89 ? -14.931 4.481 20.978 1.00 93.38 89 ILE A O 1
ATOM 654 N N . ILE A 1 90 ? -13.311 3.163 21.806 1.00 92.75 90 ILE A N 1
ATOM 655 C CA . ILE A 1 90 ? -13.413 2.120 20.770 1.00 92.75 90 ILE A CA 1
ATOM 656 C C . ILE A 1 90 ? -14.818 1.508 20.745 1.00 92.75 90 ILE A C 1
ATOM 658 O O . ILE A 1 90 ? -15.408 1.351 19.677 1.00 92.75 90 ILE A O 1
ATOM 662 N N . ALA A 1 91 ? -15.387 1.190 21.912 1.00 90.50 91 ALA A N 1
ATOM 663 C CA . ALA A 1 91 ? -16.744 0.655 22.000 1.00 90.50 91 ALA A CA 1
ATOM 664 C C . ALA A 1 91 ? -17.795 1.656 21.487 1.00 90.50 91 ALA A C 1
ATOM 666 O O . ALA A 1 91 ? -18.717 1.270 20.769 1.00 90.50 91 ALA A O 1
ATOM 667 N N . SER A 1 92 ? -17.634 2.943 21.809 1.00 90.69 92 SER A N 1
ATOM 668 C CA . SER A 1 92 ? -18.490 4.017 21.302 1.00 90.69 92 SER A CA 1
ATOM 669 C C . SER A 1 92 ? -18.386 4.136 19.780 1.00 90.69 92 SER A C 1
ATOM 671 O O . SER A 1 92 ? -19.416 4.213 19.116 1.00 90.69 92 SER A O 1
ATOM 673 N N . ALA A 1 93 ? -17.173 4.078 19.222 1.00 90.75 93 ALA A N 1
ATOM 674 C CA . ALA A 1 93 ? -16.945 4.137 17.779 1.00 90.75 93 ALA A CA 1
ATOM 675 C C . ALA A 1 93 ? -17.607 2.955 17.057 1.00 90.75 93 ALA A C 1
ATOM 677 O O . ALA A 1 93 ? -18.356 3.158 16.105 1.00 90.75 93 ALA A O 1
ATOM 678 N N . ARG A 1 94 ? -17.430 1.726 17.562 1.00 89.31 94 ARG A N 1
ATOM 679 C CA . ARG A 1 94 ? -18.070 0.518 17.003 1.00 89.31 94 ARG A CA 1
ATOM 680 C C . ARG A 1 94 ? -19.594 0.577 17.051 1.00 89.31 94 ARG A C 1
ATOM 682 O O . ARG A 1 94 ? -20.245 0.143 16.105 1.00 89.31 94 ARG A O 1
ATOM 689 N N . LYS A 1 95 ? -20.157 1.140 18.125 1.00 87.56 95 LYS A N 1
ATOM 690 C CA . LYS A 1 95 ? -21.606 1.321 18.275 1.00 87.56 95 LYS A CA 1
ATOM 691 C C . LYS A 1 95 ? -22.164 2.331 17.271 1.00 87.56 95 LYS A C 1
ATOM 693 O O . LYS A 1 95 ? -23.204 2.068 16.678 1.00 87.56 95 LYS A O 1
ATOM 698 N N . ILE A 1 96 ? -21.482 3.460 17.070 1.00 87.00 96 ILE A N 1
ATOM 699 C CA . ILE A 1 96 ? -21.886 4.476 16.082 1.00 87.00 96 ILE A CA 1
ATOM 700 C C . ILE A 1 96 ? -21.808 3.902 14.665 1.00 87.00 96 ILE A C 1
ATOM 702 O O . ILE A 1 96 ? -22.755 4.038 13.895 1.00 87.00 96 ILE A O 1
ATOM 706 N N . LEU A 1 97 ? -20.726 3.183 14.357 1.00 84.62 97 LEU A N 1
ATOM 707 C CA . LEU A 1 97 ? -20.519 2.518 13.069 1.00 84.62 97 LEU A CA 1
ATOM 708 C C . LEU A 1 97 ? -21.433 1.302 12.842 1.00 84.62 97 LEU A C 1
ATOM 710 O O . LEU A 1 97 ? -21.385 0.709 11.766 1.00 84.62 97 LEU A O 1
ATOM 714 N N . LYS A 1 98 ? -22.250 0.916 13.835 1.00 81.88 98 LYS A N 1
ATOM 715 C CA . LYS A 1 98 ? -23.120 -0.271 13.790 1.00 81.88 98 LYS A CA 1
ATOM 716 C C . LYS A 1 98 ? -22.354 -1.513 13.325 1.00 81.88 98 LYS A C 1
ATOM 718 O O . LYS A 1 98 ? -22.810 -2.259 12.456 1.00 81.88 98 LYS A O 1
ATOM 723 N N . VAL A 1 99 ? -21.152 -1.702 13.874 1.00 72.75 99 VAL A N 1
ATOM 724 C CA . VAL A 1 99 ? -20.339 -2.897 13.624 1.00 72.75 99 VAL A CA 1
ATOM 725 C C . VAL A 1 99 ? -20.968 -4.055 14.392 1.00 72.75 99 VAL A C 1
ATOM 727 O O . VAL A 1 99 ? -20.529 -4.408 15.484 1.00 72.75 99 VAL A O 1
ATOM 730 N N . ASP A 1 100 ? -22.034 -4.604 13.820 1.00 74.31 100 ASP A N 1
ATOM 731 C CA . ASP A 1 100 ? -22.751 -5.761 14.334 1.00 74.31 100 ASP A CA 1
ATOM 732 C C . ASP A 1 100 ? -22.411 -7.017 13.533 1.00 74.31 100 ASP A C 1
ATOM 734 O O . ASP A 1 100 ? -21.970 -6.977 12.377 1.00 74.31 100 ASP A O 1
ATOM 738 N N . VAL A 1 101 ? -22.637 -8.161 14.175 1.00 81.75 101 VAL A N 1
ATOM 739 C CA . VAL A 1 101 ? -22.582 -9.465 13.517 1.00 81.75 101 VAL A CA 1
ATOM 740 C C . VAL A 1 101 ? -23.619 -9.483 12.396 1.00 81.75 101 VAL A C 1
ATOM 742 O O . VAL A 1 101 ? -24.787 -9.174 12.619 1.00 81.75 101 VAL A O 1
ATOM 745 N N . MET A 1 102 ? -23.196 -9.854 11.192 1.00 87.06 102 MET A N 1
ATOM 746 C CA . MET A 1 102 ? -24.081 -9.990 10.037 1.00 87.06 102 MET A CA 1
ATOM 747 C C . MET A 1 102 ? -24.044 -11.417 9.508 1.00 87.06 102 MET A C 1
ATOM 749 O O . MET A 1 102 ? -23.061 -12.137 9.700 1.00 87.06 102 MET A O 1
ATOM 753 N N . THR A 1 103 ? -25.117 -11.839 8.841 1.00 92.44 103 THR A N 1
ATOM 754 C CA . THR A 1 103 ? -25.148 -13.163 8.222 1.00 92.44 103 THR A CA 1
ATOM 755 C C . THR A 1 103 ? -24.211 -13.210 7.012 1.00 92.44 103 THR A C 1
ATOM 757 O O . THR A 1 103 ? -23.920 -12.188 6.385 1.00 92.44 103 THR A O 1
ATOM 760 N N . ALA A 1 104 ? -23.757 -14.411 6.640 1.00 92.88 104 ALA A N 1
ATOM 761 C CA . ALA A 1 104 ? -2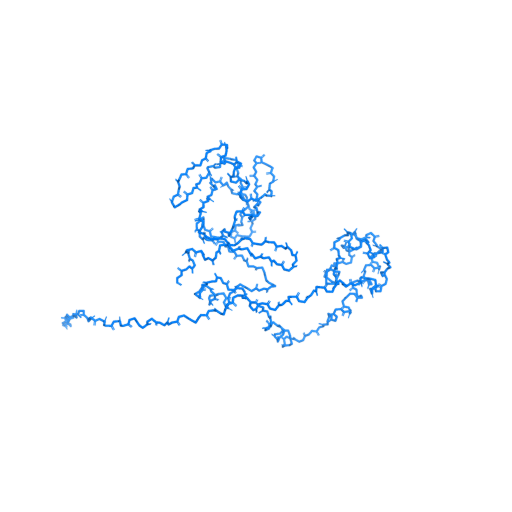2.942 -14.591 5.437 1.00 92.88 104 ALA A CA 1
ATOM 762 C C . ALA A 1 104 ? -23.667 -14.102 4.167 1.00 92.88 104 ALA A C 1
ATOM 764 O O . ALA A 1 104 ? -23.030 -13.580 3.254 1.00 92.88 104 ALA A O 1
ATOM 765 N N . PHE A 1 105 ? -24.998 -14.225 4.129 1.00 93.75 105 PHE A N 1
ATOM 766 C CA . PHE A 1 105 ? -25.815 -13.744 3.018 1.00 93.75 105 PHE A CA 1
ATOM 767 C C . PHE A 1 105 ? -25.829 -12.213 2.937 1.00 93.75 105 PHE A C 1
ATOM 769 O O . PHE A 1 105 ? -25.592 -11.666 1.862 1.00 93.75 105 PHE A O 1
ATOM 776 N N . ASP A 1 106 ? -26.020 -11.515 4.059 1.00 90.12 106 ASP A N 1
ATOM 777 C CA . ASP A 1 106 ? -25.998 -10.044 4.086 1.00 90.12 106 ASP A CA 1
ATOM 778 C C . ASP A 1 106 ? -24.619 -9.500 3.701 1.00 90.12 106 ASP A C 1
ATOM 780 O O . ASP A 1 106 ? -24.508 -8.534 2.941 1.00 90.12 106 ASP A O 1
ATOM 784 N N . TYR A 1 107 ? -23.553 -10.154 4.173 1.00 89.31 107 TYR A N 1
ATOM 785 C CA . TYR A 1 107 ? -22.188 -9.821 3.778 1.00 89.31 107 TYR A CA 1
ATOM 786 C C . TYR A 1 107 ? -21.961 -10.028 2.275 1.00 89.31 107 TYR A C 1
ATOM 788 O O . TYR A 1 107 ? -21.372 -9.172 1.617 1.00 89.31 107 TYR A O 1
ATOM 796 N N . TYR A 1 108 ? -22.472 -11.124 1.706 1.00 90.50 108 TYR A N 1
ATOM 797 C CA . TYR A 1 108 ? -22.413 -11.368 0.267 1.00 90.50 108 TYR A CA 1
ATOM 798 C C . TYR A 1 108 ? -23.151 -10.286 -0.535 1.00 90.50 108 TYR A C 1
ATOM 800 O O . TYR A 1 108 ? -22.613 -9.802 -1.529 1.00 90.50 108 TYR A O 1
ATOM 808 N N . GLN A 1 109 ? -24.337 -9.848 -0.094 1.00 91.75 109 GLN A N 1
ATOM 809 C CA . GLN A 1 109 ? -25.047 -8.746 -0.756 1.00 91.75 109 GLN A CA 1
ATOM 810 C C . GLN A 1 109 ? -24.250 -7.439 -0.690 1.00 91.75 109 GLN A C 1
ATOM 812 O O . GLN A 1 109 ? -24.138 -6.755 -1.703 1.00 91.75 109 GLN A O 1
ATOM 817 N N . LYS A 1 110 ? -23.623 -7.124 0.453 1.00 86.50 110 LYS A N 1
ATOM 818 C CA . LYS A 1 110 ? -22.710 -5.973 0.562 1.00 86.50 110 LYS A CA 1
ATOM 819 C C . LYS A 1 110 ? -21.514 -6.094 -0.382 1.00 86.50 110 LYS A C 1
ATOM 821 O O . LYS A 1 110 ? -21.157 -5.124 -1.032 1.00 86.50 110 LYS A O 1
ATOM 826 N N . ARG A 1 111 ? -20.916 -7.280 -0.515 1.00 88.44 111 ARG A N 1
ATOM 827 C CA . ARG A 1 111 ? -19.767 -7.521 -1.409 1.00 88.44 111 ARG A CA 1
ATOM 828 C C . ARG A 1 111 ? -20.082 -7.280 -2.888 1.00 88.44 111 ARG A C 1
ATOM 830 O O . ARG A 1 111 ? -19.156 -7.024 -3.649 1.00 88.44 111 ARG A O 1
ATOM 837 N N . LYS A 1 112 ? -21.353 -7.304 -3.304 1.00 87.62 112 LYS A N 1
ATOM 838 C CA . LYS A 1 112 ? -21.738 -6.971 -4.687 1.00 87.62 112 LYS A CA 1
ATOM 839 C C . LYS A 1 112 ? -21.483 -5.510 -5.062 1.00 87.62 112 LYS A C 1
ATOM 841 O O . LYS A 1 112 ? -21.387 -5.230 -6.249 1.00 87.62 112 LYS A O 1
ATOM 846 N N . SER A 1 113 ? -21.364 -4.598 -4.093 1.00 88.06 113 SER A N 1
ATOM 847 C CA . SER A 1 113 ? -21.018 -3.197 -4.366 1.00 88.06 113 SER A CA 1
ATOM 848 C C . SER A 1 113 ? -19.511 -2.947 -4.471 1.00 88.06 113 SER A C 1
ATOM 850 O O . SER A 1 113 ? -19.105 -1.815 -4.734 1.00 88.06 113 SER A O 1
ATOM 852 N N . VAL A 1 114 ? -18.670 -3.972 -4.270 1.00 89.50 114 VAL A N 1
ATOM 853 C CA . VAL A 1 114 ? -17.220 -3.839 -4.441 1.00 89.50 114 VAL A CA 1
ATOM 854 C C . VAL A 1 114 ? -16.920 -3.540 -5.905 1.00 89.50 114 VAL A C 1
ATOM 856 O O . VAL A 1 114 ? -17.245 -4.320 -6.801 1.00 89.50 114 VAL A O 1
ATOM 859 N N . GLN A 1 115 ? -16.287 -2.395 -6.132 1.00 90.19 115 GLN A N 1
ATOM 860 C CA . GLN A 1 115 ? -15.911 -1.932 -7.460 1.00 90.19 115 GLN A CA 1
ATOM 861 C C . GLN A 1 115 ? -14.621 -2.614 -7.924 1.00 90.19 115 GLN A C 1
ATOM 863 O O . GLN A 1 115 ? -13.786 -3.021 -7.106 1.00 90.19 115 GLN A O 1
ATOM 868 N N . ARG A 1 116 ? -14.443 -2.704 -9.242 1.00 87.81 116 ARG A N 1
ATOM 869 C CA . ARG A 1 116 ? -13.211 -3.177 -9.881 1.00 87.81 116 ARG A CA 1
ATOM 870 C C . ARG A 1 116 ? -12.667 -2.107 -10.814 1.00 87.81 116 ARG A C 1
ATOM 872 O O . ARG A 1 116 ? -13.435 -1.377 -11.436 1.00 87.81 116 ARG A O 1
ATOM 879 N N . ILE A 1 117 ? -11.346 -2.008 -10.874 1.00 84.31 117 ILE A N 1
ATOM 880 C CA . ILE A 1 117 ? -10.620 -1.105 -11.763 1.00 84.31 117 ILE A CA 1
ATOM 881 C C . ILE A 1 117 ? -10.146 -1.936 -12.956 1.00 84.31 117 ILE A C 1
ATOM 883 O O . ILE A 1 117 ? -9.356 -2.862 -12.776 1.00 84.31 117 ILE A O 1
ATOM 887 N N . THR A 1 118 ? -10.627 -1.615 -14.157 1.00 80.19 118 THR A N 1
ATOM 888 C CA . THR A 1 118 ? -10.169 -2.263 -15.397 1.00 80.19 118 THR A CA 1
ATOM 889 C C . THR A 1 118 ? -8.665 -2.063 -15.591 1.00 80.19 118 THR A C 1
ATOM 891 O O . THR A 1 118 ? -8.123 -0.988 -15.321 1.00 80.19 118 THR A O 1
ATOM 894 N N . THR A 1 119 ? -7.978 -3.089 -16.089 1.00 72.25 119 THR A N 1
ATOM 895 C CA . THR A 1 119 ? -6.575 -3.003 -16.507 1.00 72.25 119 THR A CA 1
ATOM 896 C C . THR A 1 119 ? -6.417 -2.377 -17.895 1.00 72.25 119 THR A C 1
ATOM 898 O O . THR A 1 119 ? -5.290 -2.206 -18.354 1.00 72.25 119 THR A O 1
ATOM 901 N N . GLY A 1 120 ? -7.524 -2.060 -18.578 1.00 68.88 120 GLY A N 1
ATOM 902 C CA . GLY A 1 120 ? -7.554 -1.611 -19.971 1.00 68.88 120 GLY A CA 1
ATOM 903 C C . GLY A 1 120 ? -7.433 -2.750 -20.989 1.00 68.88 120 GLY A C 1
ATOM 904 O O . GLY A 1 120 ? -7.227 -2.475 -22.170 1.00 68.88 120 GLY A O 1
ATOM 905 N N . THR A 1 121 ? -7.556 -4.002 -20.535 1.00 73.19 121 THR A N 1
ATOM 906 C CA . THR A 1 121 ? -7.339 -5.216 -21.331 1.00 73.19 121 THR A CA 1
ATOM 907 C C . THR A 1 121 ? -8.385 -6.248 -20.990 1.00 73.19 121 THR A C 1
ATOM 909 O O . THR A 1 121 ? -8.356 -6.815 -19.899 1.00 73.19 121 THR A O 1
ATOM 912 N N . LYS A 1 122 ? -9.243 -6.574 -21.955 1.00 79.19 122 LYS A N 1
ATOM 913 C CA . LYS A 1 122 ? -10.352 -7.506 -21.740 1.00 79.19 122 LYS A CA 1
ATOM 914 C C . LYS A 1 122 ? -9.884 -8.874 -21.233 1.00 79.19 122 LYS A C 1
ATOM 916 O O . LYS A 1 122 ? -10.395 -9.360 -20.237 1.00 79.19 122 LYS A O 1
ATOM 921 N N . ALA A 1 123 ? -8.844 -9.445 -21.845 1.00 77.44 123 ALA A N 1
ATOM 922 C CA . ALA A 1 123 ? -8.326 -10.757 -21.453 1.00 77.44 123 ALA A CA 1
ATOM 923 C C . ALA A 1 123 ? -7.782 -10.801 -20.010 1.00 77.44 123 ALA A C 1
ATOM 925 O O . ALA A 1 123 ? -7.952 -11.802 -19.314 1.00 77.44 123 ALA A O 1
ATOM 926 N N . LEU A 1 124 ? -7.127 -9.727 -19.554 1.00 79.69 124 LEU A N 1
ATOM 927 C CA . LEU A 1 124 ? -6.610 -9.647 -18.188 1.00 79.69 124 LEU A CA 1
ATOM 928 C C . LEU A 1 124 ? -7.728 -9.320 -17.192 1.00 79.69 124 LEU A C 1
ATOM 930 O O . LEU A 1 124 ? -7.754 -9.897 -16.109 1.00 79.69 124 LEU A O 1
ATOM 934 N N . ASP A 1 125 ? -8.674 -8.459 -17.564 1.00 82.00 125 ASP A N 1
ATOM 935 C CA . ASP A 1 125 ? -9.855 -8.188 -16.750 1.00 82.00 125 ASP A CA 1
ATOM 936 C C . ASP A 1 125 ? -10.674 -9.459 -16.530 1.00 82.00 125 ASP A C 1
ATOM 938 O O . ASP A 1 125 ? -11.016 -9.756 -15.388 1.00 82.00 125 ASP A O 1
ATOM 942 N N . ASP A 1 126 ? -10.907 -10.254 -17.574 1.00 87.38 126 ASP A N 1
ATOM 943 C CA . ASP A 1 126 ? -11.609 -11.537 -17.488 1.00 87.38 126 ASP A CA 1
ATOM 944 C C . ASP A 1 126 ? -10.874 -12.521 -16.564 1.00 87.38 126 ASP A C 1
ATOM 946 O O . ASP A 1 126 ? -11.500 -13.147 -15.706 1.00 87.38 126 ASP A O 1
ATOM 950 N N . LEU A 1 127 ? -9.539 -12.601 -16.665 1.00 87.31 127 LEU A N 1
ATOM 951 C CA . LEU A 1 127 ? -8.709 -13.412 -15.764 1.00 87.31 127 LEU A CA 1
ATOM 952 C C . LEU A 1 127 ? -8.830 -12.962 -14.299 1.00 87.31 127 LEU A C 1
ATOM 954 O O . LEU A 1 127 ? -8.840 -13.797 -13.395 1.00 87.31 127 LEU A O 1
ATOM 958 N N . LEU A 1 128 ? -8.925 -11.653 -14.061 1.00 87.19 128 LEU A N 1
ATOM 959 C CA . LEU A 1 128 ? -9.075 -11.056 -12.731 1.00 87.19 128 LEU A CA 1
ATOM 960 C C . LEU A 1 128 ? -10.535 -11.025 -12.236 1.00 87.19 128 LEU A C 1
ATOM 962 O O . LEU A 1 128 ? -10.795 -10.574 -11.121 1.00 87.19 128 LEU A O 1
ATOM 966 N N . GLY A 1 129 ? -11.497 -11.512 -13.026 1.00 88.75 129 GLY A N 1
ATOM 967 C CA . GLY A 1 129 ? -12.917 -11.507 -12.665 1.00 88.75 129 GLY A CA 1
ATOM 968 C C . GLY A 1 129 ? -13.581 -10.130 -12.786 1.00 88.75 129 GLY A C 1
ATOM 969 O O . GLY A 1 129 ? -14.420 -9.767 -11.960 1.00 88.75 129 GLY A O 1
ATOM 970 N N . GLY A 1 130 ? -13.202 -9.362 -13.807 1.00 86.81 130 GLY A N 1
ATOM 971 C CA . GLY A 1 130 ? -13.692 -8.016 -14.111 1.00 86.81 130 GLY A CA 1
ATOM 972 C C . GLY A 1 130 ? -12.729 -6.886 -13.731 1.00 86.81 130 GLY A C 1
ATOM 973 O O . GLY A 1 130 ? -13.180 -5.757 -13.552 1.00 86.81 130 GLY A O 1
ATOM 974 N N . GLY A 1 131 ? -11.437 -7.181 -13.559 1.00 87.88 131 GLY A N 1
ATOM 975 C CA . GLY A 1 131 ? -10.390 -6.207 -13.220 1.00 87.88 131 GLY A CA 1
ATOM 976 C C . GLY A 1 131 ? -9.914 -6.255 -11.763 1.00 87.88 131 GLY A C 1
ATOM 977 O O . GLY A 1 131 ? -10.264 -7.148 -10.992 1.00 87.88 131 GLY A O 1
ATOM 978 N N . VAL A 1 132 ? -9.088 -5.283 -11.371 1.00 88.06 132 VAL A N 1
ATOM 979 C CA . VAL A 1 132 ? -8.448 -5.223 -10.046 1.00 88.06 132 VAL A CA 1
ATOM 980 C C . VAL A 1 132 ? -9.465 -4.830 -8.970 1.00 88.06 132 VAL A C 1
ATOM 982 O O . VAL A 1 132 ? -10.066 -3.757 -9.029 1.00 88.06 132 VAL A O 1
ATOM 985 N N . GLU A 1 133 ? -9.652 -5.688 -7.967 1.00 90.44 133 GLU A N 1
ATOM 986 C CA . GLU A 1 133 ? -10.645 -5.506 -6.902 1.00 90.44 133 GLU A CA 1
ATOM 987 C C . GLU A 1 133 ? -10.275 -4.365 -5.933 1.00 90.44 133 GLU A C 1
ATOM 989 O O . GLU A 1 133 ? -9.167 -4.301 -5.396 1.00 90.44 133 GLU A O 1
ATOM 994 N N . THR A 1 134 ? -11.221 -3.453 -5.681 1.00 87.88 134 THR A N 1
ATOM 995 C CA . THR A 1 134 ? -11.084 -2.436 -4.625 1.00 87.88 134 THR A CA 1
ATOM 996 C C . THR A 1 134 ? -11.239 -3.060 -3.237 1.00 87.88 134 THR A C 1
ATOM 998 O O . THR A 1 134 ? -11.834 -4.120 -3.082 1.00 87.88 134 THR A O 1
ATOM 1001 N N . GLN A 1 135 ? -10.714 -2.400 -2.197 1.00 85.50 135 GLN A N 1
ATOM 1002 C CA . GLN A 1 135 ? -10.698 -2.930 -0.818 1.00 85.50 135 GLN A CA 1
ATOM 1003 C C . GLN A 1 135 ? -9.881 -4.230 -0.649 1.00 85.50 135 GLN A C 1
ATOM 1005 O O . GLN A 1 135 ? -9.968 -4.881 0.391 1.00 85.50 135 GLN A O 1
ATOM 1010 N N . ALA A 1 136 ? -9.048 -4.573 -1.635 1.00 85.50 136 ALA A N 1
ATOM 1011 C CA . ALA A 1 136 ? -8.107 -5.684 -1.598 1.00 85.50 136 ALA A CA 1
ATOM 1012 C C . ALA A 1 136 ? -6.676 -5.202 -1.889 1.00 85.50 136 ALA A C 1
ATOM 1014 O O . ALA A 1 136 ? -6.462 -4.144 -2.485 1.00 85.50 136 ALA A O 1
ATOM 1015 N N . ILE A 1 137 ? -5.685 -5.988 -1.465 1.00 83.75 137 ILE A N 1
ATOM 1016 C CA . ILE A 1 137 ? -4.287 -5.817 -1.876 1.00 83.75 137 ILE A CA 1
ATOM 1017 C C . ILE A 1 137 ? -4.039 -6.784 -3.033 1.00 83.75 137 ILE A C 1
ATOM 1019 O O . ILE A 1 137 ? -4.252 -7.984 -2.882 1.00 83.75 137 ILE A O 1
ATOM 1023 N N . THR A 1 138 ? -3.595 -6.259 -4.177 1.00 80.50 138 THR A N 1
ATOM 1024 C CA . THR A 1 138 ? -3.237 -7.053 -5.363 1.00 80.50 138 THR A CA 1
ATOM 1025 C C . THR A 1 138 ? -1.731 -6.973 -5.587 1.00 80.50 138 THR A C 1
ATOM 1027 O O . THR A 1 138 ? -1.177 -5.877 -5.655 1.00 80.50 138 THR A O 1
ATOM 1030 N N . GLU A 1 139 ? -1.069 -8.124 -5.705 1.00 81.69 139 GLU A N 1
ATOM 1031 C CA . GLU A 1 139 ? 0.370 -8.226 -5.964 1.00 81.69 139 GLU A CA 1
ATOM 1032 C C . GLU A 1 139 ? 0.632 -8.696 -7.402 1.00 81.69 139 GLU A C 1
ATOM 1034 O O . GLU A 1 139 ? 0.012 -9.648 -7.873 1.00 81.69 139 GLU A O 1
ATOM 1039 N N . ILE A 1 140 ? 1.571 -8.040 -8.096 1.00 76.50 140 ILE A N 1
ATOM 1040 C CA . ILE A 1 140 ? 2.013 -8.416 -9.446 1.00 76.50 140 ILE A CA 1
ATOM 1041 C C . ILE A 1 140 ? 3.531 -8.633 -9.421 1.00 76.50 140 ILE A C 1
ATOM 1043 O O . ILE A 1 140 ? 4.303 -7.686 -9.255 1.00 76.50 140 ILE A O 1
ATOM 1047 N N . TYR A 1 141 ? 3.971 -9.878 -9.613 1.00 75.81 141 TYR A N 1
ATOM 1048 C CA . TYR A 1 141 ? 5.384 -10.271 -9.602 1.00 75.81 141 TYR A CA 1
ATOM 1049 C C . TYR A 1 141 ? 5.816 -10.886 -10.946 1.00 75.81 141 TYR A C 1
ATOM 1051 O O . TYR A 1 141 ? 4.994 -11.329 -11.742 1.00 75.81 141 TYR A O 1
ATOM 1059 N N . GLY A 1 142 ? 7.121 -10.865 -11.242 1.00 70.56 142 GLY A N 1
ATOM 1060 C CA . GLY A 1 142 ? 7.670 -11.366 -12.510 1.00 70.56 142 GLY A CA 1
ATOM 1061 C C . GLY A 1 142 ? 9.045 -10.781 -12.871 1.00 70.56 142 GLY A C 1
ATOM 1062 O O . GLY A 1 142 ? 9.504 -9.844 -12.214 1.00 70.56 142 GLY A O 1
ATOM 1063 N N . PRO A 1 143 ? 9.712 -11.285 -13.924 1.00 66.44 143 PRO A N 1
ATOM 1064 C CA . PRO A 1 143 ? 11.026 -10.807 -14.370 1.00 66.44 143 PRO A CA 1
ATOM 1065 C C . PRO A 1 143 ? 10.987 -9.372 -14.916 1.00 66.44 143 PRO A C 1
ATOM 1067 O O . PRO A 1 143 ? 9.929 -8.851 -15.267 1.00 66.44 143 PRO A O 1
ATOM 1070 N N . TYR A 1 144 ? 12.132 -8.688 -14.966 1.00 63.44 144 TYR A N 1
ATOM 1071 C CA . TYR A 1 144 ? 12.224 -7.340 -15.541 1.00 63.44 144 TYR A CA 1
ATOM 1072 C C . TYR A 1 144 ? 11.630 -7.299 -16.971 1.00 63.44 144 TYR A C 1
ATOM 1074 O O . TYR A 1 144 ? 11.693 -8.282 -17.703 1.00 63.44 144 TYR A O 1
ATOM 1082 N N . GLY A 1 145 ? 10.976 -6.189 -17.324 1.00 62.16 145 GLY A N 1
ATOM 1083 C CA . GLY A 1 145 ? 10.261 -6.048 -18.595 1.00 62.16 145 GLY A CA 1
ATOM 1084 C C . GLY A 1 145 ? 8.847 -6.638 -18.613 1.00 62.16 145 GLY A C 1
ATOM 1085 O O . GLY A 1 145 ? 8.101 -6.314 -19.520 1.00 62.16 145 GLY A O 1
ATOM 1086 N N . SER A 1 146 ? 8.410 -7.403 -17.600 1.00 67.44 146 SER A N 1
ATOM 1087 C CA . SER A 1 146 ? 7.066 -8.026 -17.571 1.00 67.44 146 SER A CA 1
ATOM 1088 C C . SER A 1 146 ? 5.886 -7.069 -17.294 1.00 67.44 146 SER A C 1
ATOM 1090 O O . SER A 1 146 ? 4.814 -7.526 -16.912 1.00 67.44 146 SER A O 1
ATOM 1092 N N . GLY A 1 147 ? 6.079 -5.750 -17.401 1.00 66.00 147 GLY A N 1
ATOM 1093 C CA . GLY A 1 147 ? 4.998 -4.760 -17.251 1.00 66.00 147 GLY A CA 1
ATOM 1094 C C . GLY A 1 147 ? 4.575 -4.405 -15.820 1.00 66.00 147 GLY A C 1
ATOM 1095 O O . GLY A 1 147 ? 3.496 -3.862 -15.627 1.00 66.00 147 GLY A O 1
ATOM 1096 N N . LYS A 1 148 ? 5.415 -4.679 -14.811 1.00 73.69 148 LYS A N 1
ATOM 1097 C CA . LYS A 1 148 ? 5.123 -4.367 -13.392 1.00 73.69 148 LYS A CA 1
ATOM 1098 C C . LYS A 1 148 ? 5.171 -2.875 -13.044 1.00 73.69 148 LYS A C 1
ATOM 1100 O O . LYS A 1 148 ? 4.440 -2.429 -12.168 1.00 73.69 148 LYS A O 1
ATOM 1105 N N . CYS A 1 149 ? 6.098 -2.124 -13.645 1.00 62.75 149 CYS A N 1
ATOM 1106 C CA . CYS A 1 149 ? 6.382 -0.743 -13.242 1.00 62.75 149 CYS A CA 1
ATOM 1107 C C . CYS A 1 149 ? 5.486 0.244 -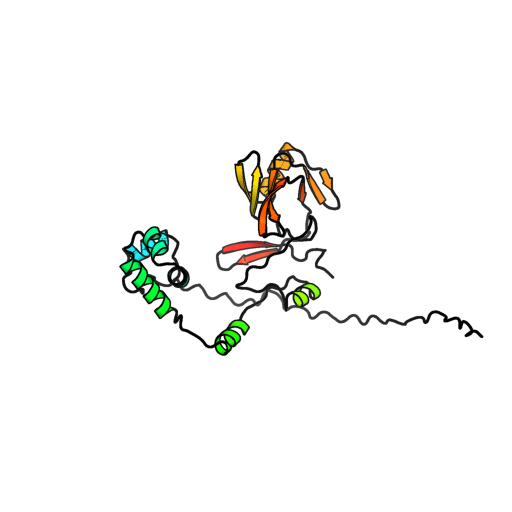13.996 1.00 62.75 149 CYS A C 1
ATOM 1109 O O . CYS A 1 149 ? 5.447 0.232 -15.223 1.00 62.75 149 CYS A O 1
ATOM 1111 N N . VAL A 1 150 ? 4.807 1.119 -13.250 1.00 64.38 150 VAL A N 1
ATOM 1112 C CA . VAL A 1 150 ? 3.678 1.912 -13.766 1.00 64.38 150 VAL A CA 1
ATOM 1113 C C . VAL A 1 150 ? 4.027 3.394 -13.983 1.00 64.38 150 VAL A C 1
ATOM 1115 O O . VAL A 1 150 ? 3.428 4.029 -14.845 1.00 64.38 150 VAL A O 1
ATOM 1118 N N . SER A 1 151 ? 5.013 3.957 -13.263 1.00 73.62 151 SER A N 1
ATOM 1119 C CA . SER A 1 151 ? 5.481 5.347 -13.446 1.00 73.62 151 SER A CA 1
ATOM 1120 C C . SER A 1 151 ? 6.821 5.636 -12.752 1.00 73.62 151 SER A C 1
ATOM 1122 O O . SER A 1 151 ? 7.184 4.964 -11.785 1.00 73.62 151 SER A O 1
ATOM 1124 N N . GLY A 1 152 ? 7.534 6.672 -13.212 1.00 77.19 152 GLY A N 1
ATOM 1125 C CA . GLY A 1 152 ? 8.756 7.187 -12.581 1.00 77.19 152 GLY A CA 1
ATOM 1126 C C . GLY A 1 152 ? 8.547 7.739 -11.164 1.00 77.19 152 GLY A C 1
ATOM 1127 O O . GLY A 1 152 ? 9.466 7.689 -10.354 1.00 77.19 152 GLY A O 1
ATOM 1128 N N . ASP A 1 153 ? 7.330 8.175 -10.829 1.00 79.75 153 ASP A N 1
ATOM 1129 C CA . ASP A 1 153 ? 6.996 8.679 -9.488 1.00 79.75 153 ASP A CA 1
ATOM 1130 C C . ASP A 1 153 ? 6.833 7.568 -8.436 1.00 79.75 153 ASP A C 1
ATOM 1132 O O . ASP A 1 153 ? 6.603 7.856 -7.262 1.00 79.75 153 ASP A O 1
ATOM 1136 N N . THR A 1 154 ? 6.929 6.298 -8.837 1.00 80.75 154 THR A N 1
ATOM 1137 C CA . THR A 1 154 ? 6.753 5.154 -7.934 1.00 80.75 154 THR A CA 1
ATOM 1138 C C . THR A 1 154 ? 7.863 5.143 -6.875 1.00 80.75 154 THR A C 1
ATOM 1140 O O . THR A 1 154 ? 9.036 5.044 -7.250 1.00 80.75 154 THR A O 1
ATOM 1143 N N . PRO A 1 155 ? 7.542 5.213 -5.567 1.00 83.69 155 PRO A N 1
ATOM 1144 C CA . PRO A 1 155 ? 8.527 5.047 -4.505 1.00 83.69 155 PRO A CA 1
ATOM 1145 C C . PRO A 1 155 ? 9.046 3.610 -4.488 1.00 83.69 155 PRO A C 1
ATOM 1147 O O . PRO A 1 155 ? 8.257 2.666 -4.544 1.00 83.69 155 PRO A O 1
ATOM 1150 N N . VAL A 1 156 ? 10.359 3.434 -4.383 1.00 85.81 156 VAL A N 1
ATOM 1151 C CA . VAL A 1 156 ? 11.006 2.122 -4.341 1.00 85.81 156 VAL A CA 1
ATOM 1152 C C . VAL A 1 156 ? 11.909 1.994 -3.112 1.00 85.81 156 VAL A C 1
ATOM 1154 O O . VAL A 1 156 ? 12.754 2.862 -2.879 1.00 85.81 156 VAL A O 1
ATOM 1157 N N . PRO A 1 157 ? 11.763 0.916 -2.316 1.00 88.31 157 PRO A N 1
ATOM 1158 C CA . PRO A 1 157 ? 12.707 0.594 -1.258 1.00 88.31 157 PRO A CA 1
ATOM 1159 C C . PRO A 1 157 ? 13.944 -0.100 -1.840 1.00 88.31 157 PRO A C 1
ATOM 1161 O O . PRO A 1 157 ? 13.835 -1.106 -2.547 1.00 88.31 157 PRO A O 1
ATOM 1164 N N . PHE A 1 158 ? 15.134 0.387 -1.504 1.00 90.44 158 PHE A N 1
ATOM 1165 C CA . PHE A 1 158 ? 16.392 -0.284 -1.837 1.00 90.44 158 PHE A CA 1
ATOM 1166 C C . PHE A 1 158 ? 17.454 -0.034 -0.767 1.00 90.44 158 PHE A C 1
ATOM 1168 O O . PHE A 1 158 ? 17.351 0.879 0.044 1.00 90.44 158 PHE A O 1
ATOM 1175 N N . VAL A 1 159 ? 18.486 -0.868 -0.754 1.00 90.50 159 VAL A N 1
ATOM 1176 C CA . VAL A 1 159 ? 19.641 -0.738 0.131 1.00 90.50 159 VAL A CA 1
ATOM 1177 C C . VAL A 1 159 ? 20.864 -0.445 -0.719 1.00 90.50 159 VAL A C 1
ATOM 1179 O O . VAL A 1 159 ? 21.143 -1.183 -1.662 1.00 90.50 159 VAL A O 1
ATOM 1182 N N . ASN A 1 160 ? 21.619 0.592 -0.379 1.00 89.69 160 ASN A N 1
ATOM 1183 C CA . ASN A 1 160 ? 22.909 0.872 -0.998 1.00 89.69 160 ASN A CA 1
ATOM 1184 C C . ASN A 1 160 ? 23.969 1.061 0.088 1.00 89.69 160 ASN A C 1
ATOM 1186 O O . ASN A 1 160 ? 23.756 1.806 1.039 1.00 89.69 160 ASN A O 1
ATOM 1190 N N . GLU A 1 161 ? 25.087 0.340 -0.022 1.00 85.25 161 GLU A N 1
ATOM 1191 C CA . GLU A 1 161 ? 26.193 0.395 0.954 1.00 85.25 161 GLU A CA 1
ATOM 1192 C C . GLU A 1 161 ? 25.751 0.196 2.423 1.00 85.25 161 GLU A C 1
ATOM 1194 O O . GLU A 1 161 ? 26.364 0.706 3.353 1.00 85.25 161 GLU A O 1
ATOM 1199 N N . GLY A 1 162 ? 24.674 -0.567 2.645 1.00 83.69 162 GLY A N 1
ATOM 1200 C CA . GLY A 1 162 ? 24.117 -0.836 3.978 1.00 83.69 162 GLY A CA 1
ATOM 1201 C C . GLY A 1 162 ? 23.079 0.179 4.467 1.00 83.69 162 GLY A C 1
ATOM 1202 O O . GLY A 1 162 ? 22.429 -0.078 5.476 1.00 83.69 162 GLY A O 1
ATOM 1203 N N . ASN A 1 163 ? 22.854 1.273 3.736 1.00 88.00 163 ASN A N 1
ATOM 1204 C CA . ASN A 1 163 ? 21.831 2.268 4.053 1.00 88.00 163 ASN A CA 1
A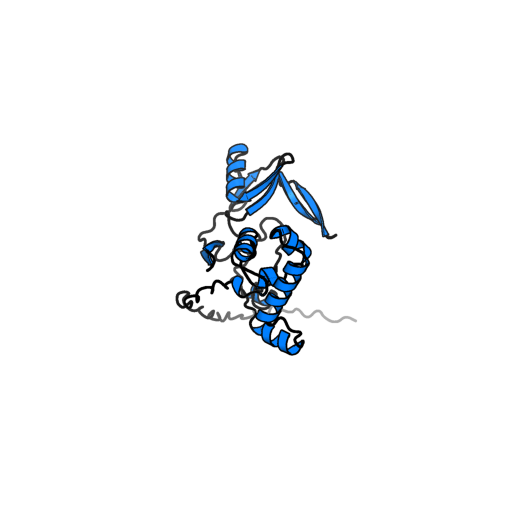TOM 1205 C C . ASN A 1 163 ? 20.520 1.955 3.332 1.00 88.00 163 ASN A C 1
ATOM 1207 O O . ASN A 1 163 ? 20.528 1.621 2.146 1.00 88.00 163 ASN A O 1
ATOM 1211 N N . PHE A 1 164 ? 19.399 2.062 4.046 1.00 90.69 164 PHE A N 1
ATOM 1212 C CA . PHE A 1 164 ? 18.063 1.915 3.473 1.00 90.69 164 PHE A CA 1
ATOM 1213 C C . PHE A 1 164 ? 17.594 3.236 2.859 1.00 90.69 164 PHE A C 1
ATOM 1215 O O . PHE A 1 164 ? 17.666 4.284 3.498 1.00 90.69 164 PHE A O 1
ATOM 1222 N N . HIS A 1 165 ? 17.075 3.158 1.640 1.00 89.50 165 HIS A N 1
ATOM 1223 C CA . HIS A 1 165 ? 16.522 4.265 0.876 1.00 89.50 165 HIS A CA 1
ATOM 1224 C C . HIS A 1 165 ? 15.062 3.978 0.530 1.00 89.50 165 HIS A C 1
ATOM 1226 O O . HIS A 1 165 ? 14.700 2.842 0.216 1.00 89.50 165 HIS A O 1
ATOM 1232 N N . PHE A 1 166 ? 14.238 5.024 0.555 1.00 90.31 166 PHE A N 1
ATOM 1233 C CA . PHE A 1 166 ? 12.848 4.991 0.110 1.00 90.31 166 PHE A CA 1
ATOM 1234 C C . PHE A 1 166 ? 12.566 6.260 -0.695 1.00 90.31 166 PHE A C 1
ATOM 1236 O O . PHE A 1 166 ? 12.214 7.303 -0.150 1.00 90.31 166 PHE A O 1
ATOM 1243 N N . GLU A 1 167 ? 12.812 6.179 -1.999 1.00 89.31 167 GLU A N 1
ATOM 1244 C CA . GLU A 1 167 ? 12.853 7.325 -2.914 1.00 89.31 167 GLU A CA 1
ATOM 1245 C C . GLU A 1 167 ? 12.072 6.999 -4.191 1.00 89.31 167 GLU A C 1
ATOM 1247 O O . GLU A 1 167 ? 11.790 5.832 -4.468 1.00 89.31 167 GLU A O 1
ATOM 1252 N N . ARG A 1 168 ? 11.713 8.007 -4.995 1.00 89.50 168 ARG A N 1
ATOM 1253 C CA . ARG A 1 168 ? 11.090 7.753 -6.303 1.00 89.50 168 ARG A CA 1
ATOM 1254 C C . ARG A 1 168 ? 12.082 7.063 -7.229 1.00 89.50 168 ARG A C 1
ATOM 1256 O O . ARG A 1 168 ? 13.258 7.423 -7.273 1.00 89.50 168 ARG A O 1
ATOM 1263 N N . ILE A 1 169 ? 11.599 6.105 -8.016 1.00 87.81 169 ILE A N 1
ATOM 1264 C CA . ILE A 1 169 ? 12.448 5.374 -8.960 1.00 87.81 169 ILE A CA 1
ATOM 1265 C C . ILE A 1 169 ? 13.073 6.308 -10.012 1.00 87.81 169 ILE A C 1
ATOM 1267 O O . ILE A 1 169 ? 14.191 6.046 -10.448 1.00 87.81 169 ILE A O 1
ATOM 1271 N N . SER A 1 170 ? 12.416 7.420 -10.370 1.00 88.81 170 SER A N 1
ATOM 1272 C CA . SER A 1 170 ? 12.992 8.478 -11.215 1.00 88.81 170 SER A CA 1
ATOM 1273 C C . SER A 1 170 ? 14.221 9.133 -10.590 1.00 88.81 170 SER A C 1
ATOM 1275 O O . SER A 1 170 ? 15.241 9.283 -11.259 1.00 88.81 170 SER A O 1
ATOM 1277 N N . ASP A 1 171 ? 14.132 9.480 -9.308 1.00 92.12 171 ASP A N 1
ATOM 1278 C CA . ASP A 1 171 ? 15.170 10.214 -8.584 1.00 92.12 171 ASP A CA 1
ATOM 1279 C C . ASP A 1 171 ? 16.402 9.306 -8.415 1.00 92.12 171 ASP A C 1
ATOM 1281 O O . ASP A 1 171 ? 17.533 9.699 -8.717 1.00 92.12 171 ASP A O 1
ATOM 1285 N N . ALA A 1 172 ? 16.169 8.031 -8.076 1.00 90.69 172 ALA A N 1
ATOM 1286 C CA . ALA A 1 172 ? 17.206 7.003 -8.061 1.00 90.69 172 ALA A CA 1
ATOM 1287 C C . ALA A 1 172 ? 17.839 6.801 -9.453 1.00 90.69 172 ALA A C 1
ATOM 1289 O O . ALA A 1 172 ? 19.063 6.722 -9.573 1.00 90.69 172 ALA A O 1
ATOM 1290 N N . TYR A 1 173 ? 17.031 6.746 -10.518 1.00 92.25 173 TYR A N 1
ATOM 1291 C CA . TYR A 1 173 ? 17.530 6.595 -11.888 1.00 92.25 173 TYR A CA 1
ATOM 1292 C C . TYR A 1 173 ? 18.481 7.731 -12.272 1.00 92.25 173 TYR A C 1
ATOM 1294 O O . TYR A 1 173 ? 19.566 7.475 -12.791 1.00 92.25 173 TYR A O 1
ATOM 1302 N N . GLU A 1 174 ? 18.098 8.983 -12.014 1.00 93.56 174 GLU A N 1
ATOM 1303 C CA . GLU A 1 174 ? 18.922 10.153 -12.322 1.00 93.56 174 GLU A CA 1
ATOM 1304 C C . GLU A 1 174 ? 20.220 10.175 -11.513 1.00 93.56 174 GLU A C 1
ATOM 1306 O O . GLU A 1 174 ? 21.287 10.409 -12.087 1.00 93.56 174 GLU A O 1
ATOM 1311 N N . LEU A 1 175 ? 20.151 9.853 -10.218 1.00 92.00 175 LEU A N 1
ATOM 1312 C CA . LEU A 1 175 ? 21.319 9.760 -9.344 1.00 92.00 175 LEU A CA 1
ATOM 1313 C C . LEU A 1 175 ? 22.355 8.772 -9.893 1.00 92.00 175 LEU A C 1
ATOM 1315 O O . LEU A 1 175 ? 23.535 9.103 -10.029 1.00 92.00 175 LEU A O 1
ATOM 1319 N N . TYR A 1 176 ? 21.930 7.551 -10.221 1.00 92.81 176 TYR A N 1
ATOM 1320 C CA . TYR A 1 176 ? 22.845 6.527 -10.720 1.00 92.81 176 TYR A CA 1
ATOM 1321 C C . TYR A 1 176 ? 23.280 6.787 -12.162 1.00 92.81 176 TYR A C 1
ATOM 1323 O O . TYR A 1 176 ? 24.426 6.499 -12.502 1.00 92.81 176 TYR A O 1
ATOM 1331 N N . ARG A 1 177 ? 22.430 7.407 -12.990 1.00 94.50 177 ARG A N 1
ATOM 1332 C CA . ARG A 1 177 ? 22.790 7.842 -14.346 1.00 94.50 177 ARG A CA 1
ATOM 1333 C C . ARG A 1 177 ? 23.939 8.840 -14.330 1.00 94.50 177 ARG A C 1
ATOM 1335 O O . ARG A 1 177 ? 24.847 8.729 -15.145 1.00 94.50 177 ARG A O 1
ATOM 1342 N N . GLN A 1 178 ? 23.917 9.803 -13.410 1.00 94.06 178 GLN A N 1
ATOM 1343 C CA . GLN A 1 178 ? 25.004 10.776 -13.267 1.00 94.06 178 GLN A CA 1
ATOM 1344 C C . GLN A 1 178 ? 26.318 10.115 -12.829 1.00 94.06 178 GLN A C 1
ATOM 1346 O O . GLN A 1 178 ? 27.389 10.566 -13.224 1.00 94.06 178 GLN A O 1
ATOM 1351 N N . ARG A 1 179 ? 26.245 9.040 -12.032 1.00 92.25 179 ARG A N 1
ATOM 1352 C CA . ARG A 1 179 ? 27.422 8.326 -11.511 1.00 92.25 179 ARG A CA 1
ATOM 1353 C C . ARG A 1 179 ? 28.018 7.325 -12.497 1.00 92.25 179 ARG A C 1
ATOM 1355 O O . ARG A 1 179 ? 29.236 7.218 -12.586 1.00 92.25 179 ARG A O 1
ATOM 1362 N N . PHE A 1 180 ? 27.172 6.568 -13.188 1.00 93.19 180 PHE A N 1
ATOM 1363 C CA . PHE A 1 180 ? 27.583 5.392 -13.960 1.00 93.19 180 PHE A CA 1
ATOM 1364 C C . PHE A 1 180 ? 27.243 5.479 -15.452 1.00 93.19 180 PHE A C 1
ATOM 1366 O O . PHE A 1 180 ? 27.590 4.579 -16.215 1.00 93.19 180 PHE A O 1
ATOM 1373 N N . GLY A 1 181 ? 26.599 6.564 -15.882 1.00 92.56 181 GLY A N 1
ATOM 1374 C CA . GLY A 1 181 ? 26.119 6.730 -17.247 1.00 92.56 181 GLY A CA 1
ATOM 1375 C C . GLY A 1 181 ? 24.815 5.978 -17.521 1.00 92.56 181 GLY A C 1
ATOM 1376 O O . GLY A 1 181 ? 24.220 5.339 -16.656 1.00 92.56 181 GLY A O 1
ATOM 1377 N N . GLU A 1 182 ? 24.355 6.085 -18.762 1.00 95.06 182 GLU A N 1
ATOM 1378 C CA . GLU A 1 182 ? 23.149 5.440 -19.279 1.00 95.06 182 GLU A CA 1
ATOM 1379 C C . GLU A 1 182 ? 23.544 4.701 -20.559 1.00 95.06 182 GLU A C 1
ATOM 1381 O O . GLU A 1 182 ? 24.235 5.256 -21.416 1.00 95.06 182 GLU A O 1
ATOM 1386 N N . VAL A 1 183 ? 23.130 3.445 -20.684 1.00 93.06 183 VAL A N 1
ATOM 1387 C CA . VAL A 1 183 ? 23.354 2.618 -21.870 1.00 93.06 183 VAL A CA 1
ATOM 1388 C C . VAL A 1 183 ? 22.026 2.332 -22.546 1.00 93.06 183 VAL A C 1
ATOM 1390 O O . VAL A 1 183 ? 20.997 2.176 -21.890 1.00 93.06 183 VAL A O 1
ATOM 1393 N N . ARG A 1 184 ? 22.031 2.264 -23.875 1.00 90.12 184 ARG A N 1
ATOM 1394 C CA . ARG A 1 184 ? 20.846 1.842 -24.619 1.00 90.12 184 ARG A CA 1
ATOM 1395 C C . ARG A 1 184 ? 20.658 0.338 -24.426 1.00 90.12 184 ARG A C 1
ATOM 1397 O O . ARG A 1 184 ? 21.610 -0.418 -24.606 1.00 90.12 184 ARG A O 1
ATOM 1404 N N . MET A 1 185 ? 19.456 -0.076 -24.050 1.00 84.38 185 MET A N 1
ATOM 1405 C CA . MET A 1 185 ? 19.110 -1.476 -23.814 1.00 84.38 185 MET A CA 1
ATOM 1406 C C . MET A 1 185 ? 17.694 -1.706 -24.331 1.00 84.38 185 MET A C 1
ATOM 1408 O O . MET A 1 185 ? 16.784 -0.981 -23.939 1.00 84.38 185 MET A O 1
ATOM 1412 N N . ASP A 1 186 ? 17.527 -2.680 -25.224 1.00 82.69 186 ASP A N 1
ATOM 1413 C CA . ASP A 1 186 ? 16.262 -2.959 -25.913 1.00 82.69 186 ASP A CA 1
ATOM 1414 C C . ASP A 1 186 ? 15.670 -1.693 -26.582 1.00 82.69 186 ASP A C 1
ATOM 1416 O O . ASP A 1 186 ? 16.373 -0.982 -27.311 1.00 82.69 186 ASP A O 1
ATOM 1420 N N . GLU A 1 187 ? 14.391 -1.383 -26.337 1.00 81.50 187 GLU A N 1
ATOM 1421 C CA . GLU A 1 187 ? 13.730 -0.151 -26.803 1.00 81.50 187 GLU A CA 1
ATOM 1422 C C . GLU A 1 187 ? 13.968 1.061 -25.879 1.00 81.50 187 GLU A C 1
ATOM 1424 O O . GLU A 1 187 ? 13.565 2.184 -26.199 1.00 81.50 187 GLU A O 1
ATOM 1429 N N . GLY A 1 188 ? 14.651 0.861 -24.750 1.00 85.75 188 GLY A N 1
ATOM 1430 C CA . GLY A 1 188 ? 14.843 1.857 -23.706 1.00 85.75 188 GLY A CA 1
ATOM 1431 C C . GLY A 1 188 ? 16.305 2.104 -23.337 1.00 85.75 188 GLY A C 1
ATOM 1432 O O . GLY A 1 188 ? 17.235 2.033 -24.148 1.00 85.75 188 GLY A O 1
ATOM 1433 N N . PHE A 1 189 ? 16.491 2.468 -22.073 1.00 89.44 189 PHE A N 1
ATOM 1434 C CA . PHE A 1 189 ? 17.770 2.851 -21.500 1.00 89.44 189 PHE A CA 1
ATOM 1435 C C . PHE A 1 189 ? 17.949 2.219 -20.125 1.00 89.44 189 PHE A C 1
ATOM 1437 O O . PHE A 1 189 ? 17.067 2.309 -19.269 1.00 89.44 189 PHE A O 1
ATOM 1444 N N . ALA A 1 190 ? 19.122 1.654 -19.877 1.00 90.69 190 ALA A N 1
ATOM 1445 C CA . ALA A 1 190 ? 19.496 1.083 -18.598 1.00 90.69 190 ALA A CA 1
ATOM 1446 C C . ALA A 1 190 ? 20.650 1.863 -17.959 1.00 90.69 190 ALA A C 1
ATOM 1448 O O . ALA A 1 190 ? 21.560 2.337 -18.633 1.00 90.69 190 ALA A O 1
ATOM 1449 N N . VAL A 1 191 ? 20.628 1.969 -16.638 1.00 93.25 191 VAL A N 1
ATOM 1450 C CA . VAL A 1 191 ? 21.710 2.517 -15.822 1.00 93.25 191 VAL A CA 1
ATOM 1451 C C . VAL A 1 191 ? 22.321 1.360 -15.040 1.00 93.25 191 VAL A C 1
ATOM 1453 O O . VAL A 1 191 ? 21.590 0.718 -14.280 1.00 93.25 191 VAL A O 1
ATOM 1456 N N . PRO A 1 192 ? 23.616 1.050 -15.213 1.00 92.81 192 PRO A N 1
ATOM 1457 C CA . PRO A 1 192 ? 24.272 0.019 -14.423 1.00 92.81 192 PRO A CA 1
ATOM 1458 C C . PRO A 1 192 ? 24.349 0.436 -12.952 1.00 92.81 192 PRO A C 1
ATOM 1460 O O . PRO A 1 192 ? 24.606 1.593 -12.624 1.00 92.81 192 PRO A O 1
ATOM 1463 N N . LEU A 1 193 ? 24.138 -0.528 -12.061 1.00 92.56 193 LEU A N 1
ATOM 1464 C CA . LEU A 1 193 ? 24.173 -0.338 -10.618 1.00 92.56 193 LEU A CA 1
ATOM 1465 C C . LEU A 1 193 ? 25.343 -1.097 -9.989 1.00 92.56 193 LEU A C 1
ATOM 1467 O O . LEU A 1 193 ? 25.654 -2.234 -10.350 1.00 92.56 193 LEU A O 1
ATOM 1471 N N . SER A 1 194 ? 25.940 -0.487 -8.969 1.00 89.19 194 SER A N 1
ATOM 1472 C CA . SER A 1 194 ? 26.911 -1.125 -8.081 1.00 89.19 194 SER A CA 1
ATOM 1473 C C . SER A 1 194 ? 26.506 -0.884 -6.631 1.00 89.19 194 SER A C 1
ATOM 1475 O O . SER A 1 194 ? 26.017 0.191 -6.304 1.00 89.19 194 SER A O 1
ATOM 1477 N N . GLY A 1 195 ? 26.661 -1.893 -5.771 1.00 87.12 195 GLY A N 1
ATOM 1478 C CA . GLY A 1 195 ? 26.327 -1.795 -4.341 1.00 87.12 195 GLY A CA 1
ATOM 1479 C C . GLY A 1 195 ? 24.832 -1.833 -3.993 1.00 87.12 195 GLY A C 1
ATOM 1480 O O . GLY A 1 195 ? 24.494 -2.091 -2.838 1.00 87.12 195 GLY A O 1
ATOM 1481 N N . VAL A 1 196 ? 23.945 -1.670 -4.978 1.00 91.31 196 VAL A N 1
ATOM 1482 C CA . VAL A 1 196 ? 22.492 -1.637 -4.774 1.00 91.31 196 VAL A CA 1
ATOM 1483 C C . VAL A 1 196 ? 21.909 -3.037 -4.591 1.00 91.31 196 VAL A C 1
ATOM 1485 O O . VAL A 1 196 ? 22.177 -3.966 -5.360 1.00 91.31 196 VAL A O 1
ATOM 1488 N N . LYS A 1 197 ? 21.059 -3.183 -3.577 1.00 91.06 197 LYS A N 1
ATOM 1489 C CA . LYS A 1 197 ? 20.280 -4.382 -3.284 1.00 91.06 197 LYS A CA 1
ATOM 1490 C C . LYS A 1 197 ? 18.808 -4.024 -3.112 1.00 91.06 197 LYS A C 1
ATOM 1492 O O . LYS A 1 197 ? 18.484 -2.993 -2.537 1.00 91.06 197 LYS A O 1
ATOM 1497 N N . VAL A 1 198 ? 17.918 -4.894 -3.565 1.00 88.88 198 VAL A N 1
ATOM 1498 C CA . VAL A 1 198 ? 16.463 -4.755 -3.414 1.00 88.88 198 VAL A CA 1
ATOM 1499 C C . VAL A 1 198 ? 15.911 -5.903 -2.583 1.00 88.88 198 VAL A C 1
ATOM 1501 O O . VAL A 1 198 ? 16.517 -6.976 -2.521 1.00 88.88 198 VAL A O 1
ATOM 1504 N N . LEU A 1 199 ? 14.778 -5.675 -1.925 1.00 84.19 199 LEU A N 1
ATOM 1505 C CA . LEU A 1 199 ? 14.062 -6.728 -1.213 1.00 84.19 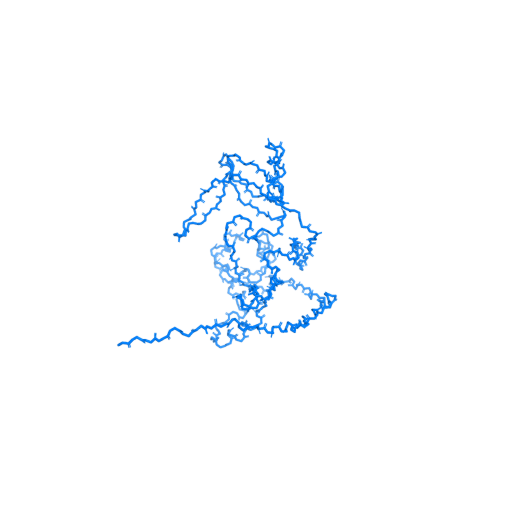199 LEU A CA 1
ATOM 1506 C C . LEU A 1 199 ? 13.388 -7.660 -2.224 1.00 84.19 199 LEU A C 1
ATOM 1508 O O . LEU A 1 199 ? 12.764 -7.206 -3.179 1.00 84.19 199 LEU A O 1
ATOM 1512 N N . ALA A 1 200 ? 13.522 -8.961 -2.004 1.00 80.75 200 ALA A N 1
ATOM 1513 C CA . ALA A 1 200 ? 12.842 -10.005 -2.750 1.00 80.75 200 ALA A CA 1
ATOM 1514 C C . ALA A 1 200 ? 12.230 -11.005 -1.771 1.00 80.75 200 ALA A C 1
ATOM 1516 O O . ALA A 1 200 ? 12.821 -11.298 -0.728 1.00 80.75 200 ALA A O 1
ATOM 1517 N N . VAL A 1 201 ? 11.074 -11.549 -2.132 1.00 77.69 201 VAL A N 1
ATOM 1518 C CA . VAL A 1 201 ? 10.405 -12.614 -1.382 1.00 77.69 201 VAL A CA 1
ATOM 1519 C C . VAL A 1 201 ? 10.748 -13.949 -2.047 1.00 77.69 201 VAL A C 1
ATOM 1521 O O . VAL A 1 201 ? 10.662 -14.078 -3.268 1.00 77.69 201 VAL A O 1
ATOM 1524 N N . GLY A 1 202 ? 11.254 -14.902 -1.265 1.00 76.75 202 GLY A N 1
ATOM 1525 C CA . GLY A 1 202 ? 11.508 -16.276 -1.695 1.00 76.75 202 GLY A CA 1
ATOM 1526 C C . GLY A 1 202 ? 10.220 -17.095 -1.778 1.00 76.75 202 GLY A C 1
ATOM 1527 O O . GLY A 1 202 ? 9.196 -16.714 -1.220 1.00 76.75 202 GLY A O 1
ATOM 1528 N N . GLU A 1 203 ? 10.274 -18.245 -2.452 1.00 76.56 203 GLU A N 1
ATOM 1529 C CA . GLU A 1 203 ? 9.129 -19.169 -2.567 1.00 76.56 203 GLU A CA 1
ATOM 1530 C C . GLU A 1 203 ? 8.645 -19.701 -1.205 1.00 76.56 203 GLU A C 1
ATOM 1532 O O . GLU A 1 203 ? 7.491 -20.086 -1.054 1.00 76.56 203 GLU A O 1
ATOM 1537 N N . ASP A 1 204 ? 9.516 -19.676 -0.196 1.00 83.94 204 ASP A N 1
ATOM 1538 C CA . ASP A 1 204 ? 9.233 -20.028 1.196 1.00 83.94 204 ASP A CA 1
ATOM 1539 C C . ASP A 1 204 ? 8.619 -18.874 2.014 1.00 83.94 204 ASP A C 1
ATOM 1541 O O . ASP A 1 204 ? 8.428 -19.001 3.223 1.00 83.94 204 ASP A O 1
ATOM 1545 N N . GLY A 1 205 ? 8.338 -17.731 1.379 1.00 76.19 205 GLY A N 1
ATOM 1546 C CA . GLY A 1 205 ? 7.853 -16.517 2.034 1.00 76.19 205 GLY A CA 1
ATOM 1547 C C . GLY A 1 205 ? 8.936 -15.737 2.787 1.00 76.19 205 GLY A C 1
ATOM 1548 O O . GLY A 1 205 ? 8.630 -14.724 3.417 1.00 76.19 205 GLY A O 1
ATOM 1549 N N . SER A 1 206 ? 10.204 -16.163 2.732 1.00 81.56 206 SER A N 1
ATOM 1550 C CA . SER A 1 206 ? 11.299 -15.446 3.386 1.00 81.56 206 SER A CA 1
ATOM 1551 C C . SER A 1 206 ? 11.672 -14.174 2.621 1.00 81.56 206 SER A C 1
ATOM 1553 O O . SER A 1 206 ? 11.739 -14.146 1.391 1.00 81.56 206 SER A O 1
ATOM 1555 N N . THR A 1 207 ? 11.952 -13.089 3.342 1.00 80.44 207 THR A N 1
ATOM 1556 C CA . THR A 1 207 ? 12.477 -11.859 2.735 1.00 80.44 207 THR A CA 1
ATOM 1557 C C . THR A 1 207 ? 13.999 -11.914 2.670 1.00 80.44 207 THR A C 1
ATOM 1559 O O . THR A 1 207 ? 14.662 -12.087 3.694 1.00 80.44 207 THR A O 1
ATOM 1562 N N . ARG A 1 208 ? 14.573 -11.690 1.488 1.00 86.81 208 ARG A N 1
ATOM 1563 C CA . ARG A 1 208 ? 16.023 -11.598 1.271 1.00 86.81 208 ARG A CA 1
ATOM 1564 C C . ARG A 1 208 ? 16.384 -10.360 0.465 1.00 86.81 208 ARG A C 1
ATOM 1566 O O . ARG A 1 208 ? 15.555 -9.799 -0.241 1.00 86.81 208 ARG A O 1
ATOM 1573 N N . THR A 1 209 ? 17.645 -9.943 0.542 1.00 85.31 209 THR A N 1
ATOM 1574 C CA . THR A 1 209 ? 18.162 -8.889 -0.339 1.00 85.31 209 THR A CA 1
ATOM 1575 C C . THR A 1 209 ? 18.836 -9.507 -1.558 1.00 85.31 209 THR A C 1
ATOM 1577 O O . THR A 1 209 ? 19.627 -10.443 -1.439 1.00 85.31 209 THR A O 1
ATOM 1580 N N . VAL A 1 210 ? 18.527 -8.987 -2.742 1.00 87.94 210 VAL A N 1
ATOM 1581 C CA . VAL A 1 210 ? 19.098 -9.431 -4.019 1.00 87.94 210 VAL A CA 1
ATOM 1582 C C . VAL A 1 210 ? 19.814 -8.256 -4.663 1.00 87.94 210 VAL A C 1
ATOM 1584 O O . VAL A 1 210 ? 19.327 -7.129 -4.622 1.00 87.94 210 VAL A O 1
ATOM 1587 N N . LYS A 1 211 ? 20.994 -8.502 -5.239 1.00 90.31 211 LYS A N 1
ATOM 1588 C CA . LYS A 1 211 ? 21.760 -7.462 -5.930 1.00 90.31 211 LYS A CA 1
ATOM 1589 C C . LYS A 1 211 ? 20.989 -6.994 -7.165 1.00 90.31 211 LYS A C 1
ATOM 1591 O O . LYS A 1 211 ? 20.648 -7.809 -8.018 1.00 90.31 211 LYS A O 1
ATOM 1596 N N . ALA A 1 212 ? 20.761 -5.690 -7.263 1.00 89.12 212 ALA A N 1
ATOM 1597 C CA . ALA A 1 212 ? 20.237 -5.072 -8.469 1.00 89.12 212 ALA A CA 1
ATOM 1598 C C . ALA A 1 212 ? 21.411 -4.688 -9.375 1.00 89.12 212 ALA A C 1
ATOM 1600 O O . ALA A 1 212 ? 22.370 -4.063 -8.925 1.00 89.12 212 ALA A O 1
ATOM 1601 N N . SER A 1 213 ? 21.342 -5.089 -10.643 1.00 90.25 213 SER A N 1
ATOM 1602 C CA . SER A 1 213 ? 22.412 -4.831 -11.617 1.00 90.25 213 SER A CA 1
ATOM 1603 C C . SER A 1 213 ? 22.129 -3.635 -12.514 1.00 90.25 213 SER A C 1
ATOM 1605 O O . SER A 1 213 ? 23.073 -2.991 -12.959 1.00 90.25 213 SER A O 1
ATOM 1607 N N . TYR A 1 214 ? 20.856 -3.333 -12.775 1.00 90.12 214 TYR A N 1
ATOM 1608 C CA . TYR A 1 214 ? 20.449 -2.255 -13.670 1.00 90.12 214 TYR A CA 1
ATOM 1609 C C . TYR A 1 214 ? 19.144 -1.607 -13.198 1.00 90.12 214 TYR A C 1
ATOM 1611 O O . TYR A 1 214 ? 18.262 -2.299 -12.687 1.00 90.12 214 TYR A O 1
ATOM 1619 N N . LEU A 1 215 ? 19.005 -0.298 -13.419 1.00 88.94 215 LEU A N 1
ATOM 1620 C CA . LEU A 1 215 ? 17.710 0.386 -13.473 1.00 88.94 215 LEU A CA 1
ATOM 1621 C C . LEU A 1 215 ? 17.350 0.628 -14.929 1.00 88.94 215 LEU A C 1
ATOM 1623 O O . LEU A 1 215 ? 18.126 1.248 -15.649 1.00 88.94 215 LEU A O 1
ATOM 1627 N N . TYR A 1 216 ? 16.176 0.186 -15.357 1.00 86.31 216 TYR A N 1
ATOM 1628 C CA . TYR A 1 216 ? 15.700 0.408 -16.717 1.00 86.31 216 TYR A CA 1
ATOM 1629 C C . TYR A 1 216 ? 14.633 1.497 -16.774 1.00 86.31 216 TYR A C 1
ATOM 1631 O O . TYR A 1 216 ? 13.797 1.615 -15.878 1.00 86.31 216 TYR A O 1
ATOM 1639 N N . LYS A 1 217 ? 14.637 2.249 -17.874 1.00 85.50 217 LYS A N 1
ATOM 1640 C CA . LYS A 1 217 ? 13.623 3.234 -18.228 1.00 85.50 217 LYS A CA 1
ATOM 1641 C C . LYS A 1 217 ? 13.286 3.130 -19.709 1.00 85.50 217 LYS A C 1
ATOM 1643 O O . LYS A 1 217 ? 14.169 3.144 -20.563 1.00 85.50 217 LYS A O 1
ATOM 1648 N N . GLU A 1 218 ? 11.998 3.186 -20.000 1.00 80.31 218 GLU A N 1
ATOM 1649 C CA . GLU A 1 218 ? 11.459 3.355 -21.345 1.00 80.31 218 GLU A CA 1
ATOM 1650 C C . GLU A 1 218 ? 10.540 4.573 -21.377 1.00 80.31 218 GLU A C 1
ATOM 1652 O O . GLU A 1 218 ? 9.969 4.967 -20.357 1.00 80.31 218 GLU A O 1
ATOM 1657 N N . ARG A 1 219 ? 10.433 5.218 -22.540 1.00 75.56 219 ARG A N 1
ATOM 1658 C CA . ARG A 1 219 ? 9.514 6.342 -22.727 1.00 75.56 219 ARG A CA 1
ATOM 1659 C C . ARG A 1 219 ? 8.179 5.833 -23.248 1.00 75.56 219 ARG A C 1
ATOM 1661 O O . ARG A 1 219 ? 8.126 5.176 -24.282 1.00 75.56 219 ARG A O 1
ATOM 1668 N N . VAL A 1 220 ? 7.105 6.235 -22.582 1.00 71.31 220 VAL A N 1
ATOM 1669 C CA . VAL A 1 220 ? 5.735 6.072 -23.078 1.00 71.31 220 VAL A CA 1
ATOM 1670 C C . VAL A 1 220 ? 5.260 7.346 -23.775 1.00 71.31 220 VAL A C 1
ATOM 1672 O O . VAL A 1 220 ? 5.762 8.435 -23.497 1.00 71.31 220 VAL A O 1
ATOM 1675 N N . ARG A 1 221 ? 4.298 7.216 -24.698 1.00 69.38 221 ARG A N 1
ATOM 1676 C CA . ARG A 1 221 ? 3.754 8.355 -25.462 1.00 69.38 221 ARG A CA 1
ATOM 1677 C C . ARG A 1 221 ? 2.897 9.285 -24.603 1.00 69.38 221 ARG A C 1
ATOM 1679 O O . ARG A 1 221 ? 2.940 10.494 -24.796 1.00 69.38 221 ARG A O 1
ATOM 1686 N N . SER A 1 222 ? 2.132 8.719 -23.676 1.00 68.31 222 SER A N 1
ATOM 1687 C CA . SER A 1 222 ? 1.219 9.445 -22.798 1.00 68.31 222 SER A CA 1
ATOM 1688 C C . SER A 1 222 ? 1.258 8.871 -21.385 1.00 68.31 222 SER A C 1
ATOM 1690 O O . SER A 1 222 ? 1.469 7.673 -21.179 1.00 68.31 222 SER A O 1
ATOM 1692 N N . ILE A 1 223 ? 1.061 9.757 -20.413 1.00 74.38 223 ILE A N 1
ATOM 1693 C CA . ILE A 1 223 ? 0.885 9.436 -18.999 1.00 74.38 223 ILE A CA 1
ATOM 1694 C C . ILE A 1 223 ? -0.476 10.002 -18.599 1.00 74.38 223 ILE A C 1
ATOM 1696 O O . ILE A 1 223 ? -0.750 11.174 -18.848 1.00 74.38 223 ILE A O 1
ATOM 1700 N N . LEU A 1 224 ? -1.323 9.168 -18.005 1.00 70.81 224 LEU A N 1
ATOM 1701 C CA . LEU A 1 224 ? -2.581 9.576 -17.394 1.00 70.81 224 LEU A CA 1
ATOM 1702 C C . LEU A 1 224 ? -2.305 10.085 -15.982 1.00 70.81 224 LEU A C 1
ATOM 1704 O O . LEU A 1 224 ? -1.587 9.438 -15.222 1.00 70.81 224 LEU A O 1
ATOM 1708 N N . GLU A 1 225 ? -2.891 11.220 -15.618 1.00 77.38 225 GLU A N 1
ATOM 1709 C CA . GLU A 1 225 ? -2.871 11.727 -14.248 1.00 77.38 225 GLU A CA 1
ATOM 1710 C C . GLU A 1 225 ? -4.239 11.476 -13.604 1.00 77.38 225 GLU A C 1
ATOM 1712 O O . GLU A 1 225 ? -5.226 12.122 -13.942 1.00 77.38 225 GLU A O 1
ATOM 1717 N N . VAL A 1 226 ? -4.303 10.530 -12.669 1.00 73.88 226 VAL A N 1
ATOM 1718 C CA . VAL A 1 226 ? -5.492 10.253 -11.862 1.00 73.88 226 VAL A CA 1
ATOM 1719 C C . VAL A 1 226 ? -5.358 11.001 -10.546 1.00 73.88 226 VAL A C 1
ATOM 1721 O O . VAL A 1 226 ? -4.558 10.645 -9.677 1.00 73.88 226 VAL A O 1
ATOM 1724 N N . ARG A 1 227 ? -6.162 12.047 -10.374 1.00 70.69 227 ARG A N 1
ATOM 1725 C CA . ARG A 1 227 ? -6.266 12.754 -9.100 1.00 70.69 227 ARG A CA 1
ATOM 1726 C C . ARG A 1 227 ? -7.367 12.115 -8.269 1.00 70.69 227 ARG A C 1
ATOM 1728 O O . ARG A 1 227 ? -8.545 12.217 -8.580 1.00 70.69 227 ARG A O 1
ATOM 1735 N N . THR A 1 228 ? -6.978 11.453 -7.190 1.00 71.81 228 THR A N 1
ATOM 1736 C CA . THR A 1 228 ? -7.940 10.960 -6.208 1.00 71.81 228 THR A CA 1
ATOM 1737 C C . THR A 1 228 ? -8.562 12.140 -5.470 1.00 71.81 228 THR A C 1
ATOM 1739 O O . THR A 1 228 ? -7.913 13.158 -5.219 1.00 71.81 228 THR A O 1
ATOM 1742 N N . ARG A 1 229 ? -9.795 11.953 -5.007 1.00 48.09 229 ARG A N 1
ATOM 1743 C CA . ARG A 1 229 ? -10.510 12.923 -4.173 1.00 48.09 229 ARG A CA 1
ATOM 1744 C C . ARG A 1 229 ? -9.754 13.346 -2.905 1.00 48.09 229 ARG A C 1
ATOM 1746 O O . ARG A 1 229 ? -9.930 14.459 -2.434 1.00 48.09 229 ARG A O 1
ATOM 1753 N N . LYS A 1 230 ? -8.875 12.490 -2.365 1.00 61.34 230 LYS A N 1
ATOM 1754 C CA . LYS A 1 230 ? -8.016 12.801 -1.201 1.00 61.34 230 LYS A CA 1
ATOM 1755 C C . LYS A 1 230 ? -6.754 13.600 -1.569 1.00 61.34 230 LYS A C 1
ATOM 1757 O O . LYS A 1 230 ? -5.809 13.645 -0.788 1.00 61.34 230 LYS A O 1
ATOM 1762 N N . GLY A 1 231 ? -6.690 14.155 -2.779 1.00 69.94 231 GLY A N 1
ATOM 1763 C CA . GLY A 1 231 ? -5.555 14.938 -3.268 1.00 69.94 231 GLY A CA 1
ATOM 1764 C C . GLY A 1 231 ? -4.339 14.106 -3.677 1.00 69.94 231 GLY A C 1
ATOM 1765 O O . GLY A 1 231 ? -3.333 14.675 -4.094 1.00 69.94 231 GLY A O 1
ATOM 1766 N N . ARG A 1 232 ? -4.399 12.765 -3.599 1.00 68.44 232 ARG A N 1
ATOM 1767 C CA . ARG A 1 232 ? -3.316 11.924 -4.131 1.00 68.44 232 ARG A CA 1
ATOM 1768 C C . ARG A 1 232 ? -3.351 11.975 -5.646 1.00 68.44 232 ARG A C 1
ATOM 1770 O O . ARG A 1 232 ? -4.407 11.751 -6.230 1.00 68.44 232 ARG A O 1
ATOM 1777 N N . VAL A 1 233 ? -2.201 12.220 -6.248 1.00 71.81 233 VAL A N 1
ATOM 1778 C CA . VAL A 1 233 ? -2.020 12.225 -7.695 1.00 71.81 233 VAL A CA 1
ATOM 1779 C C . VAL A 1 233 ? -1.285 10.947 -8.076 1.00 71.81 233 VAL A C 1
ATOM 1781 O O . VAL A 1 233 ? -0.195 10.685 -7.572 1.00 71.81 233 VAL A O 1
ATOM 1784 N N . LEU A 1 234 ? -1.897 10.140 -8.934 1.00 70.75 234 LEU A N 1
ATOM 1785 C CA . LEU A 1 234 ? -1.313 8.931 -9.496 1.00 70.75 234 LEU A CA 1
ATOM 1786 C C . LEU A 1 234 ? -1.015 9.195 -10.966 1.00 70.75 234 LEU A C 1
ATOM 1788 O O . LEU A 1 234 ? -1.910 9.548 -11.725 1.00 70.75 234 LEU A O 1
ATOM 1792 N N . ARG A 1 235 ? 0.237 9.017 -11.374 1.00 70.50 235 ARG A N 1
ATOM 1793 C CA . ARG A 1 235 ? 0.620 9.057 -12.785 1.00 70.50 235 ARG A CA 1
ATOM 1794 C C . ARG A 1 235 ? 0.732 7.629 -13.290 1.00 70.50 235 ARG A C 1
ATOM 1796 O O . ARG A 1 235 ? 1.479 6.852 -12.705 1.00 70.50 235 ARG A O 1
ATOM 1803 N N . LEU A 1 236 ? -0.026 7.283 -14.322 1.00 68.81 236 LEU A N 1
ATOM 1804 C CA . LEU A 1 236 ? -0.178 5.921 -14.832 1.00 68.81 236 LEU A CA 1
ATOM 1805 C C . LEU A 1 236 ? 0.097 5.886 -16.335 1.00 68.81 236 LEU A C 1
ATOM 1807 O O . LEU A 1 236 ? -0.136 6.861 -17.046 1.00 68.81 236 LEU A O 1
ATOM 1811 N N . THR A 1 237 ? 0.565 4.757 -16.848 1.00 66.81 237 THR A N 1
ATOM 1812 C CA . THR A 1 237 ? 0.597 4.523 -18.297 1.00 66.81 237 THR A CA 1
ATOM 1813 C C . THR A 1 237 ? -0.806 4.131 -18.772 1.00 66.81 237 THR A C 1
ATOM 1815 O O . THR A 1 237 ? -1.479 3.349 -18.112 1.00 66.81 237 THR A O 1
ATOM 1818 N N . ALA A 1 238 ? -1.281 4.700 -19.889 1.00 58.53 238 ALA A N 1
ATOM 1819 C CA . ALA A 1 238 ? -2.663 4.491 -20.346 1.00 58.53 238 ALA A CA 1
ATOM 1820 C C . ALA A 1 238 ? -2.950 3.040 -20.767 1.00 58.53 238 ALA A C 1
ATOM 1822 O O . ALA A 1 238 ? -4.004 2.498 -20.453 1.00 58.53 238 ALA A O 1
ATOM 1823 N N . ARG A 1 239 ? -2.005 2.423 -21.488 1.00 58.62 239 ARG A N 1
ATOM 1824 C CA . ARG A 1 239 ? -2.009 1.010 -21.887 1.00 58.62 239 ARG A CA 1
ATOM 1825 C C . ARG A 1 239 ? -0.561 0.540 -21.976 1.00 58.62 239 ARG A C 1
ATOM 1827 O O . ARG A 1 239 ? 0.240 1.138 -22.698 1.00 58.62 239 ARG A O 1
ATOM 1834 N N . HIS A 1 240 ? -0.206 -0.500 -21.230 1.00 55.91 240 HIS A N 1
ATOM 1835 C CA . HIS A 1 240 ? 1.103 -1.132 -21.372 1.00 55.91 240 HIS A CA 1
ATOM 1836 C C . HIS A 1 240 ? 1.086 -2.020 -22.624 1.00 55.91 240 HIS A C 1
ATOM 1838 O O . HIS A 1 240 ? 0.133 -2.772 -22.806 1.00 55.91 240 HIS A O 1
ATOM 1844 N N . ARG A 1 241 ? 2.130 -1.990 -23.467 1.00 51.59 241 ARG A N 1
ATOM 1845 C CA . ARG A 1 241 ? 2.173 -2.791 -24.714 1.00 51.59 241 ARG A CA 1
ATOM 1846 C C . ARG A 1 241 ? 1.967 -4.296 -24.494 1.00 51.59 241 ARG A C 1
ATOM 1848 O O . ARG A 1 241 ? 1.450 -4.974 -25.364 1.00 51.59 241 ARG A O 1
ATOM 1855 N N . LEU A 1 242 ? 2.360 -4.809 -23.326 1.00 47.03 242 LEU A N 1
ATOM 1856 C CA . LEU A 1 242 ? 2.131 -6.214 -22.939 1.00 47.03 242 LEU A CA 1
ATOM 1857 C C . LEU A 1 242 ? 0.670 -6.561 -22.647 1.00 47.03 242 LEU A C 1
ATOM 1859 O O . LEU A 1 242 ? 0.332 -7.736 -22.575 1.00 47.03 242 LEU A O 1
ATOM 1863 N N . LEU A 1 243 ? -0.155 -5.552 -22.398 1.00 48.09 243 LEU A N 1
ATOM 1864 C CA . LEU A 1 243 ? -1.554 -5.707 -22.034 1.00 48.09 243 LEU A CA 1
ATOM 1865 C C . LEU A 1 243 ? -2.467 -5.272 -23.191 1.00 48.09 243 LEU A C 1
ATOM 1867 O O . LEU A 1 243 ? -3.634 -5.617 -23.209 1.00 48.09 243 LEU A O 1
ATOM 1871 N N . SER A 1 244 ? -1.971 -4.570 -24.206 1.00 49.84 244 SER A N 1
ATOM 1872 C CA . SER A 1 244 ? -2.735 -4.341 -25.435 1.00 49.84 244 SER A CA 1
ATOM 1873 C C . SER A 1 244 ? -2.691 -5.590 -26.321 1.00 49.84 244 SER A C 1
ATOM 1875 O O . SER A 1 244 ? -1.775 -5.720 -27.134 1.00 49.84 244 SER A O 1
ATOM 1877 N N . VAL A 1 245 ? -3.646 -6.500 -26.125 1.00 44.28 245 VAL A N 1
ATOM 1878 C CA . VAL A 1 245 ? -4.063 -7.483 -27.136 1.00 44.28 245 VAL A CA 1
ATOM 1879 C C . VAL A 1 245 ? -5.429 -7.058 -27.628 1.00 44.28 245 VAL A C 1
ATOM 1881 O O . VAL A 1 245 ? -6.277 -6.799 -26.742 1.00 44.28 245 VAL A O 1
#

pLDDT: mean 75.71, std 19.89, range [25.03, 95.06]

Radius of gyration: 27.01 Å; chains: 1; bounding box: 54×76×80 Å